Protein AF-A0A8H6V1Y8-F1 (afdb_monomer)

Solvent-accessible surface area (backbone atoms only — not comparable to full-atom values): 15761 Å² total; per-residue (Å²): 72,45,28,67,44,79,37,65,62,95,39,58,93,95,49,56,48,27,40,40,36,50,45,66,45,82,81,20,28,31,35,40,35,36,28,50,61,73,45,87,79,70,54,81,42,73,52,95,60,66,68,41,62,59,36,73,36,54,45,7,45,41,70,43,97,87,51,26,40,41,35,36,30,11,40,75,36,27,32,30,30,33,35,29,50,64,87,44,94,81,51,52,67,46,63,74,76,41,71,80,36,75,48,26,75,40,28,35,17,49,43,65,58,74,49,59,83,81,47,78,84,70,75,81,81,82,73,97,55,81,79,72,54,49,40,34,40,34,39,32,17,22,78,45,55,82,73,36,24,22,23,30,30,30,33,37,25,31,62,88,79,66,44,77,46,67,74,74,42,72,77,42,54,29,28,71,42,29,39,15,64,45,76,46,63,72,55,86,73,42,37,29,47,37,36,38,34,25,22,41,86,48,61,70,52,66,72,55,12,35,31,33,38,34,38,29,60,63,79,46,88,85,57,65,74,43,65,66,45,82,64,53,67,39,65,50,26,36,42,52,40,43,65,48,71,47,82,57,65,76,30,33,17,40,40,34,41,36,27,39,69,34,26,34,31,31,31,37,26,57,52,70,44,90,86,49,57,62,46,63,75,77,44,72,83,38,80,72,47,88,70,67,52,77,73,130

Foldseek 3Di:
DAFKDFACQVPDPPARTKIKGWDQDPQRWIWIWIWRPRDVPIDIDTDPATLDSQAPATKEWDQFPVRKIKIWGDRPQFGFIWIWDSVDPSGYIDDSPDRLDSFFPHTKYKDFDDFPPNPRPPPDDDDDPPPPQFGMKMWGFGCADQQAATWTFMWTAGDPVRDIDDSPDGLDRFAQYYKEWDWFDLDDRWIKIKIWGFGDPGRPDADPGFTFMWIFTPPDPPGHIDDRQPPTLDSQARYYKYWDFDVPDVVGKIWIFGCGPQWTFIWIFDSNDPSGDIDDSPDGPDRHHDDCPPPD

Sequence (296 aa):
MQRFIQSDYQTPPNVAPNFELVVLEDGGKLNHYWRNNSSTPTTWVGSTATITSNATGAGSLIESDDLNFQVVVLEGNNLNHYWRDNGNPKRPWIGPTATISSKATGPGAIIQSKGPQGTPINFEGLAPLSRFPHWVQVVVPEVGDPSRGNNLNQYSRDKDTLKWTGPTATITQYAQGPGSLILSYLGGSKSNFEVIVPETKYAGGQPPWNFSHYWLDTSVPGNPWNGPTTPTITGNATGPGSLIQSRFGTPGNFEVVVLEGNNLNHYYRSNQKQGAPWTGPIATICSDAVNTWPPT

Organism: NCBI:txid1287682

Radius of gyration: 19.0 Å; Cα contacts (8 Å, |Δi|>4): 802; chains: 1; bounding box: 53×56×43 Å

pLDDT: mean 86.03, std 15.25, range [28.69, 98.56]

Mean predicted aligned error: 6.86 Å

Structure (mmCIF, N/CA/C/O backbone):
data_AF-A0A8H6V1Y8-F1
#
_entry.id   AF-A0A8H6V1Y8-F1
#
loop_
_atom_site.group_PDB
_atom_site.id
_atom_site.type_symbol
_atom_site.label_atom_id
_atom_site.label_alt_id
_atom_site.label_comp_id
_atom_site.label_asym_id
_atom_site.label_entity_id
_atom_site.label_seq_id
_atom_site.pdbx_PDB_ins_code
_atom_site.Cartn_x
_atom_site.Cartn_y
_atom_site.Cartn_z
_atom_site.occupancy
_atom_site.B_iso_or_equiv
_atom_site.auth_seq_id
_atom_site.auth_comp_id
_atom_site.auth_asym_id
_atom_site.auth_atom_id
_atom_site.pdbx_PDB_model_num
ATOM 1 N N . MET A 1 1 ? -3.095 -0.214 -2.250 1.00 60.50 1 MET A N 1
ATOM 2 C CA . MET A 1 1 ? -2.796 -0.782 -0.908 1.00 60.50 1 MET A CA 1
ATOM 3 C C . MET A 1 1 ? -2.951 -2.292 -0.937 1.00 60.50 1 MET A C 1
ATOM 5 O O . MET A 1 1 ? -3.918 -2.773 -1.520 1.00 60.50 1 MET A O 1
ATOM 9 N N . GLN A 1 2 ? -2.009 -3.022 -0.336 1.00 70.62 2 GLN A N 1
ATOM 10 C CA . GLN A 1 2 ? -1.952 -4.485 -0.373 1.00 70.62 2 GLN A CA 1
ATOM 11 C C . GLN A 1 2 ? -2.869 -5.089 0.699 1.00 70.62 2 GLN A C 1
ATOM 13 O O . GLN A 1 2 ? -2.586 -5.005 1.891 1.00 70.62 2 GLN A O 1
ATOM 18 N N . ARG A 1 3 ? -3.995 -5.668 0.272 1.00 81.25 3 ARG A N 1
ATOM 19 C CA . ARG A 1 3 ? -4.981 -6.304 1.172 1.00 81.25 3 ARG A CA 1
ATOM 20 C C . ARG A 1 3 ? -4.977 -7.823 1.094 1.00 81.25 3 ARG A C 1
ATOM 22 O O . ARG A 1 3 ? -5.440 -8.471 2.021 1.00 81.25 3 ARG A O 1
ATOM 29 N N . PHE A 1 4 ? -4.481 -8.343 -0.024 1.00 85.19 4 PHE A N 1
ATOM 30 C CA . PHE A 1 4 ? -4.415 -9.751 -0.369 1.00 85.19 4 PHE A CA 1
ATOM 31 C C . PHE A 1 4 ? -2.948 -10.147 -0.492 1.00 85.19 4 PHE A C 1
ATOM 33 O O . PHE A 1 4 ? -2.189 -9.488 -1.215 1.00 85.19 4 PHE A O 1
ATOM 40 N N . ILE A 1 5 ? -2.562 -11.207 0.204 1.00 83.56 5 ILE A N 1
ATOM 41 C CA . ILE A 1 5 ? -1.216 -11.765 0.145 1.00 83.56 5 ILE A CA 1
ATOM 42 C C . ILE A 1 5 ? -1.289 -13.276 -0.045 1.00 83.56 5 ILE A C 1
ATOM 44 O O . ILE A 1 5 ? -2.267 -13.932 0.316 1.00 83.56 5 ILE A O 1
ATOM 48 N N . GLN A 1 6 ? -0.216 -13.820 -0.601 1.00 82.81 6 GLN A N 1
ATOM 49 C CA . GLN A 1 6 ? 0.111 -15.226 -0.441 1.00 82.81 6 GLN A CA 1
ATOM 50 C C . GLN A 1 6 ? 1.038 -15.341 0.772 1.00 82.81 6 GLN A C 1
ATOM 52 O O . GLN A 1 6 ? 1.961 -14.536 0.897 1.00 82.81 6 GLN A O 1
ATOM 57 N N . SER A 1 7 ? 0.760 -16.294 1.655 1.00 80.56 7 SER A N 1
ATOM 58 C CA . SER A 1 7 ? 1.422 -16.465 2.950 1.00 80.56 7 SER A CA 1
ATOM 59 C C . SER A 1 7 ? 2.131 -17.812 3.014 1.00 80.56 7 SER A C 1
ATOM 61 O O . SER A 1 7 ? 1.573 -18.825 2.581 1.00 80.56 7 SER A O 1
ATOM 63 N N . ASP A 1 8 ? 3.340 -17.818 3.575 1.00 76.94 8 ASP A N 1
ATOM 64 C CA . ASP A 1 8 ? 4.118 -19.037 3.797 1.00 76.94 8 ASP A CA 1
ATOM 65 C C . ASP A 1 8 ? 3.856 -19.630 5.199 1.00 76.94 8 ASP A C 1
ATOM 67 O O . ASP A 1 8 ? 4.259 -20.761 5.494 1.00 76.94 8 ASP A O 1
ATOM 71 N N . TYR A 1 9 ? 3.105 -18.935 6.064 1.00 76.75 9 TYR A N 1
ATOM 72 C CA . TYR A 1 9 ? 2.635 -19.464 7.345 1.00 76.75 9 TYR A CA 1
ATOM 73 C C . TYR A 1 9 ? 1.910 -20.811 7.186 1.00 76.75 9 TYR A C 1
ATOM 75 O O . TYR A 1 9 ? 0.980 -20.963 6.394 1.00 76.75 9 TYR A O 1
ATOM 83 N N . GLN A 1 10 ? 2.331 -21.801 7.984 1.00 72.25 10 GLN A N 1
ATOM 84 C CA . GLN A 1 10 ? 1.842 -23.189 7.931 1.00 72.25 10 GLN A CA 1
ATOM 85 C C . GLN A 1 10 ? 1.977 -23.861 6.558 1.00 72.25 10 GLN A C 1
ATOM 87 O O . GLN A 1 10 ? 1.241 -24.805 6.266 1.00 72.25 10 GLN A O 1
ATOM 92 N N . THR A 1 11 ? 2.944 -23.432 5.746 1.00 70.44 11 THR A N 1
ATOM 93 C CA . THR A 1 11 ? 3.206 -24.026 4.434 1.00 70.44 11 THR A CA 1
ATOM 94 C C . THR A 1 11 ? 4.542 -24.778 4.446 1.00 70.44 11 THR A C 1
ATOM 96 O O . THR A 1 11 ? 5.596 -24.173 4.255 1.00 70.44 11 THR A O 1
ATOM 99 N N . PRO A 1 12 ? 4.549 -26.106 4.694 1.00 74.69 12 PRO A N 1
ATOM 100 C CA . PRO A 1 12 ? 5.749 -26.920 4.526 1.00 74.69 12 PRO A CA 1
ATOM 101 C C . PRO A 1 12 ? 6.300 -26.864 3.091 1.00 74.69 12 PRO A C 1
ATOM 103 O O . PRO A 1 12 ? 5.554 -26.569 2.152 1.00 74.69 12 PRO A O 1
ATOM 106 N N . PRO A 1 13 ? 7.575 -27.246 2.880 1.00 70.75 13 PRO A N 1
ATOM 107 C CA . PRO A 1 13 ? 8.118 -27.413 1.537 1.00 70.75 13 PRO A CA 1
ATOM 108 C C . PRO A 1 13 ? 7.228 -28.340 0.694 1.00 70.75 13 PRO A C 1
ATOM 110 O O . PRO A 1 13 ? 6.879 -29.436 1.135 1.00 70.75 13 PRO A O 1
ATOM 113 N N . ASN A 1 14 ? 6.898 -27.914 -0.529 1.00 75.50 14 ASN A N 1
ATOM 114 C CA . ASN A 1 14 ? 6.028 -28.611 -1.495 1.00 75.50 14 ASN A CA 1
ATOM 115 C C . ASN A 1 14 ? 4.517 -28.591 -1.197 1.00 75.50 14 ASN A C 1
ATOM 117 O O . ASN A 1 14 ? 3.760 -29.307 -1.852 1.00 75.50 14 ASN A O 1
ATOM 121 N N . VAL A 1 15 ? 4.064 -27.767 -0.253 1.00 79.56 15 VAL A N 1
ATOM 122 C CA . VAL A 1 15 ? 2.638 -27.493 -0.021 1.00 79.56 15 VAL A CA 1
ATOM 123 C C . VAL A 1 15 ? 2.276 -26.171 -0.696 1.00 79.56 15 VAL A C 1
ATOM 125 O O . VAL A 1 15 ? 3.087 -25.247 -0.735 1.00 79.56 15 VAL A O 1
ATOM 128 N N . ALA A 1 16 ? 1.076 -26.078 -1.275 1.00 81.44 16 ALA A N 1
ATOM 129 C CA . ALA A 1 16 ? 0.631 -24.828 -1.874 1.00 81.44 16 ALA A CA 1
ATOM 130 C C . ALA A 1 16 ? 0.360 -23.796 -0.758 1.00 81.44 16 ALA A C 1
ATOM 132 O O . ALA A 1 16 ? -0.439 -24.099 0.135 1.00 81.44 16 ALA A O 1
ATOM 133 N N . PRO A 1 17 ? 0.983 -22.603 -0.809 1.00 83.12 17 PRO A N 1
ATOM 134 C CA . PRO A 1 17 ? 0.846 -21.570 0.218 1.00 83.12 17 PRO A CA 1
ATOM 135 C C . PRO A 1 17 ? -0.569 -21.022 0.289 1.00 83.12 17 PRO A C 1
ATOM 137 O O . PRO A 1 17 ? -1.281 -21.002 -0.718 1.00 83.12 17 PRO A O 1
ATOM 140 N N . ASN A 1 18 ? -0.976 -20.564 1.470 1.00 86.38 18 ASN A N 1
ATOM 141 C CA . ASN A 1 18 ? -2.324 -20.054 1.701 1.00 86.38 18 ASN A CA 1
ATOM 142 C C . ASN A 1 18 ? -2.505 -18.656 1.105 1.00 86.38 18 ASN A C 1
ATOM 144 O O . ASN A 1 18 ? -1.548 -17.909 0.891 1.00 86.38 18 ASN A O 1
ATOM 148 N N . PHE A 1 19 ? -3.759 -18.298 0.838 1.00 89.88 19 PHE A N 1
ATOM 149 C CA . PHE A 1 19 ? -4.127 -16.913 0.556 1.00 89.88 19 PHE A CA 1
ATOM 150 C C . PHE A 1 19 ? -4.743 -16.272 1.783 1.00 89.88 19 PHE A C 1
ATOM 152 O O . PHE A 1 19 ? -5.575 -16.890 2.440 1.00 89.88 19 PHE A O 1
ATOM 159 N N . GLU A 1 20 ? -4.376 -15.021 2.030 1.00 92.81 20 GLU A N 1
ATOM 160 C CA . GLU A 1 20 ? -4.798 -14.242 3.189 1.00 92.81 20 GLU A CA 1
ATOM 161 C C . GLU A 1 20 ? -5.327 -12.886 2.717 1.00 92.81 20 GLU A C 1
ATOM 163 O O . GLU A 1 20 ? -4.801 -12.282 1.776 1.00 92.81 20 GLU A O 1
ATOM 168 N N . LEU A 1 21 ? -6.388 -12.411 3.359 1.00 93.44 21 LEU A N 1
ATOM 169 C CA . LEU A 1 21 ? -7.105 -11.202 2.979 1.00 93.44 21 LEU A CA 1
ATOM 170 C C . LEU A 1 21 ? -7.630 -10.484 4.223 1.00 93.44 21 LEU A C 1
ATOM 172 O O . LEU A 1 21 ? -8.188 -11.114 5.117 1.00 93.44 21 LEU A O 1
ATOM 176 N N . VAL A 1 22 ? -7.530 -9.155 4.254 1.00 96.19 22 VAL A N 1
ATOM 177 C CA . VAL A 1 22 ? -8.297 -8.324 5.197 1.00 96.19 22 VAL A CA 1
ATOM 178 C C . VAL A 1 22 ? -9.403 -7.562 4.478 1.00 96.19 22 VAL A C 1
ATOM 180 O O . VAL A 1 22 ? -9.181 -6.966 3.421 1.00 96.19 22 VAL A O 1
ATOM 183 N N . VAL A 1 23 ? -10.600 -7.573 5.060 1.00 95.00 23 VAL A N 1
ATOM 184 C CA . VAL A 1 23 ? -11.805 -6.956 4.495 1.00 95.00 23 VAL A CA 1
ATOM 185 C C . VAL A 1 23 ? -12.404 -6.009 5.521 1.00 95.00 23 VAL A C 1
ATOM 187 O O . VAL A 1 23 ? -12.597 -6.381 6.677 1.00 95.00 23 VAL A O 1
ATOM 190 N N . LEU A 1 24 ? -12.672 -4.776 5.087 1.00 94.75 24 LEU A N 1
ATOM 191 C CA . LEU A 1 24 ? -13.524 -3.850 5.821 1.00 94.75 24 LEU A CA 1
ATOM 192 C C . LEU A 1 24 ? -14.977 -4.200 5.502 1.00 94.75 24 LEU A C 1
ATOM 194 O O . LEU A 1 24 ? -15.382 -4.131 4.344 1.00 94.75 24 LEU A O 1
ATOM 198 N N . GLU A 1 25 ? -15.720 -4.578 6.528 1.00 93.62 25 GLU A N 1
ATOM 199 C CA . GLU A 1 25 ? -17.138 -4.910 6.488 1.00 93.62 25 GLU A CA 1
ATOM 200 C C . GLU A 1 25 ? -17.982 -3.815 7.150 1.00 93.62 25 GLU A C 1
ATOM 202 O O . GLU A 1 25 ? -17.470 -2.875 7.771 1.00 93.62 25 GLU A O 1
ATOM 207 N N . ASP A 1 26 ? -19.300 -3.973 7.045 1.00 90.38 26 ASP A N 1
ATOM 208 C CA . ASP A 1 26 ? -20.282 -3.084 7.653 1.00 90.38 26 ASP A CA 1
ATOM 209 C C . ASP A 1 26 ? -20.059 -2.900 9.163 1.00 90.38 26 ASP A C 1
ATOM 211 O O . ASP A 1 26 ? -19.637 -3.801 9.897 1.00 90.38 26 ASP A O 1
ATOM 215 N N . GLY A 1 27 ? -20.378 -1.697 9.645 1.00 92.94 27 GLY A N 1
ATOM 216 C CA . GLY A 1 27 ? -20.215 -1.334 11.054 1.00 92.94 27 GLY A CA 1
ATOM 217 C C . GLY A 1 27 ? -18.758 -1.164 11.491 1.00 92.94 27 GLY A C 1
ATOM 218 O O . GLY A 1 27 ? -18.483 -1.272 12.682 1.00 92.94 27 GLY A O 1
ATOM 219 N N . GLY A 1 28 ? -17.835 -0.927 10.550 1.00 95.25 28 GLY A N 1
ATOM 220 C CA . GLY A 1 28 ? -16.427 -0.635 10.833 1.00 95.25 28 GLY A CA 1
ATOM 221 C C . GLY A 1 28 ? -15.595 -1.857 11.221 1.00 95.25 28 GLY A C 1
ATOM 222 O O . GLY A 1 28 ? -14.517 -1.722 11.803 1.00 95.25 28 GLY A O 1
ATOM 223 N N . LYS A 1 29 ? -16.081 -3.065 10.927 1.00 96.31 29 LYS A N 1
ATOM 224 C CA . LYS A 1 29 ? -15.383 -4.306 11.271 1.00 96.31 29 LYS A CA 1
ATOM 225 C C . LYS A 1 29 ? -14.314 -4.612 10.240 1.00 96.31 29 LYS A C 1
ATOM 227 O O . LYS A 1 29 ? -14.624 -4.871 9.083 1.00 96.31 29 LYS A O 1
ATOM 232 N N . LEU A 1 30 ? -13.054 -4.637 10.657 1.00 97.25 30 LEU A N 1
ATOM 233 C CA . LEU A 1 30 ? -11.985 -5.204 9.847 1.00 97.25 30 LEU A CA 1
ATOM 234 C C . LEU A 1 30 ? -11.791 -6.671 10.230 1.00 97.25 30 LEU A C 1
ATOM 236 O O . LEU A 1 30 ? -11.369 -6.984 11.347 1.00 97.25 30 LEU A O 1
ATOM 240 N N . ASN A 1 31 ? -12.068 -7.562 9.287 1.00 95.94 31 ASN A N 1
ATOM 241 C CA . ASN A 1 31 ? -11.955 -9.001 9.472 1.00 95.94 31 ASN A CA 1
ATOM 242 C C . ASN A 1 31 ? -10.880 -9.596 8.570 1.00 95.94 31 ASN A C 1
ATOM 244 O O . ASN A 1 31 ? -10.524 -9.054 7.524 1.00 95.94 31 ASN A O 1
ATOM 248 N N . HIS A 1 32 ? -10.367 -10.740 9.004 1.00 94.88 32 HIS A N 1
ATOM 249 C CA . HIS A 1 32 ? -9.364 -11.511 8.292 1.00 94.88 32 HIS A CA 1
ATOM 250 C C . HIS A 1 32 ? -9.988 -12.768 7.693 1.00 94.88 32 HIS A C 1
ATOM 252 O O . HIS A 1 32 ? -10.692 -13.495 8.392 1.00 94.88 32 HIS A O 1
ATOM 258 N N . TYR A 1 33 ? -9.662 -13.063 6.443 1.00 94.06 33 TYR A N 1
ATOM 259 C CA . TYR A 1 33 ? -10.097 -14.235 5.701 1.00 94.06 33 TYR A CA 1
ATOM 260 C C . TYR A 1 33 ? -8.892 -14.973 5.146 1.00 94.06 33 TYR A C 1
ATOM 262 O O . TYR A 1 33 ? -7.917 -14.351 4.734 1.00 94.06 33 TYR A O 1
ATOM 270 N N . TRP A 1 34 ? -8.985 -16.295 5.090 1.00 91.56 34 TRP A N 1
ATOM 271 C CA . TRP A 1 34 ? -7.914 -17.137 4.578 1.00 91.56 34 TRP A CA 1
ATOM 272 C C . TRP A 1 34 ? -8.452 -18.283 3.732 1.00 91.56 34 TRP A C 1
ATOM 274 O O . TRP A 1 34 ? -9.606 -18.690 3.882 1.00 91.56 34 TRP A O 1
ATOM 284 N N . ARG A 1 35 ? -7.627 -18.815 2.833 1.00 90.75 35 ARG A N 1
ATOM 285 C CA . ARG A 1 35 ? -7.960 -19.977 2.002 1.00 90.75 35 ARG A CA 1
ATOM 286 C C . ARG A 1 35 ? -6.800 -20.958 1.975 1.00 90.75 35 ARG A C 1
ATOM 288 O O . ARG A 1 35 ? -5.713 -20.614 1.511 1.00 90.75 35 ARG A O 1
ATOM 295 N N . ASN A 1 36 ? -7.071 -22.199 2.384 1.00 88.19 36 ASN A N 1
ATOM 296 C CA . ASN A 1 36 ? -6.119 -23.296 2.243 1.00 88.19 36 ASN A CA 1
ATOM 297 C C . ASN A 1 36 ? -6.053 -23.777 0.792 1.00 88.19 36 ASN A C 1
ATOM 299 O O . ASN A 1 36 ? -6.978 -24.437 0.308 1.00 88.19 36 ASN A O 1
ATOM 303 N N . ASN A 1 37 ? -4.945 -23.493 0.115 1.00 87.69 37 ASN A N 1
ATOM 304 C CA . ASN A 1 37 ? -4.759 -23.863 -1.288 1.00 87.69 37 ASN A CA 1
ATOM 305 C C . ASN A 1 37 ? -4.389 -25.336 -1.498 1.00 87.69 37 ASN A C 1
ATOM 307 O O . ASN A 1 37 ? -4.384 -25.803 -2.633 1.00 87.69 37 ASN A O 1
ATOM 311 N N . SER A 1 38 ? -4.131 -26.072 -0.421 1.00 87.31 38 SER A N 1
ATOM 312 C CA . SER A 1 38 ? -3.875 -27.514 -0.444 1.00 87.31 38 SER A CA 1
ATOM 313 C C . SER A 1 38 ? -5.104 -28.344 -0.054 1.00 87.31 38 SER A C 1
ATOM 315 O O . SER A 1 38 ? -5.027 -29.568 0.008 1.00 87.31 38 SER A O 1
ATOM 317 N N . SER A 1 39 ? -6.242 -27.696 0.217 1.00 83.94 39 SER A N 1
ATOM 318 C CA . SE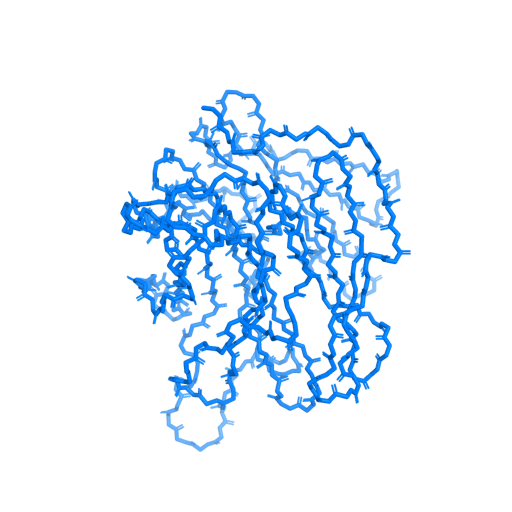R A 1 39 ? -7.506 -28.362 0.550 1.00 83.94 39 SER A CA 1
ATOM 319 C C . SER A 1 39 ? -8.394 -28.583 -0.679 1.00 83.94 39 SER A C 1
ATOM 321 O O . SER A 1 39 ? -8.381 -27.795 -1.624 1.00 83.94 39 SER A O 1
ATOM 323 N N . THR A 1 40 ? -9.200 -29.647 -0.658 1.00 86.75 40 THR A N 1
ATOM 324 C CA . THR A 1 40 ? -10.236 -29.914 -1.665 1.00 86.75 40 THR A CA 1
ATOM 325 C C . THR A 1 40 ? -11.587 -30.134 -0.972 1.00 86.75 40 THR A C 1
ATOM 327 O O . THR A 1 40 ? -11.703 -31.105 -0.220 1.00 86.75 40 THR A O 1
ATOM 330 N N . PRO A 1 41 ? -12.612 -29.295 -1.218 1.00 85.94 41 PRO A N 1
ATOM 331 C CA . PRO A 1 41 ? -12.595 -28.095 -2.061 1.00 85.94 41 PRO A CA 1
ATOM 332 C C . PRO A 1 41 ? -11.784 -26.951 -1.432 1.00 85.94 41 PRO A C 1
ATOM 334 O O . PRO A 1 41 ? -11.631 -26.888 -0.217 1.00 85.94 41 PRO A O 1
ATOM 337 N N . THR A 1 42 ? -11.307 -26.016 -2.257 1.00 88.25 42 THR A N 1
ATOM 338 C CA . THR A 1 42 ? -10.709 -24.776 -1.746 1.00 88.25 42 THR A CA 1
ATOM 339 C C . THR A 1 42 ? -11.820 -23.807 -1.340 1.00 88.25 42 THR A C 1
ATOM 341 O O . THR A 1 42 ? -12.621 -23.375 -2.167 1.00 88.25 42 THR A O 1
ATOM 344 N N . THR A 1 43 ? -11.885 -23.450 -0.058 1.00 91.88 43 THR A N 1
ATOM 345 C CA . THR A 1 43 ? -12.911 -22.541 0.482 1.00 91.88 43 THR A CA 1
ATOM 346 C C . THR A 1 43 ? -12.284 -21.428 1.304 1.00 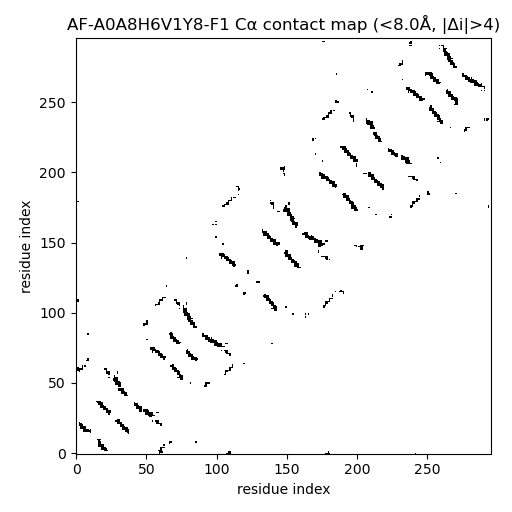91.88 43 THR A C 1
ATOM 348 O O . THR A 1 43 ? -11.349 -21.669 2.067 1.00 91.88 43 THR A O 1
ATOM 351 N N . TRP A 1 44 ? -12.813 -20.213 1.165 1.00 92.88 44 TRP A N 1
ATOM 352 C CA . TRP A 1 44 ? -12.459 -19.091 2.030 1.00 92.88 44 TRP A CA 1
ATOM 353 C C . TRP A 1 44 ? -13.084 -19.261 3.416 1.00 92.88 44 TRP A C 1
ATOM 355 O O . TRP A 1 44 ? -14.249 -19.636 3.536 1.00 92.88 44 TRP A O 1
ATOM 365 N N . VAL A 1 45 ? -12.309 -18.966 4.454 1.00 91.19 45 VAL A N 1
ATOM 366 C CA . VAL A 1 45 ? -12.689 -19.097 5.861 1.00 91.19 45 VAL A CA 1
ATOM 367 C C . VAL A 1 45 ? -12.437 -17.765 6.563 1.00 91.19 45 VAL A C 1
ATOM 369 O O . VAL A 1 45 ? -11.338 -17.218 6.495 1.00 91.19 45 VAL A O 1
ATOM 372 N N . GLY A 1 46 ? -13.454 -17.241 7.248 1.00 88.31 46 GLY A N 1
ATOM 373 C CA . GLY A 1 46 ? -13.324 -16.056 8.096 1.00 88.31 46 GLY A CA 1
ATOM 374 C C . GLY A 1 46 ? -12.674 -16.386 9.442 1.00 88.31 46 GLY A C 1
ATOM 375 O O . GLY A 1 46 ? -12.942 -17.427 10.043 1.00 88.31 46 GLY A O 1
ATOM 376 N N . SER A 1 47 ? -11.817 -15.491 9.926 1.00 81.19 47 SER A N 1
ATOM 377 C CA . SER A 1 47 ? -11.304 -15.512 11.295 1.00 81.19 47 SER A CA 1
ATOM 378 C C . SER A 1 47 ? -12.457 -15.329 12.280 1.00 81.19 47 SER A C 1
ATOM 380 O O . SER A 1 47 ? -13.295 -14.449 12.106 1.00 81.19 47 SER A O 1
ATOM 382 N N . THR A 1 48 ? -12.467 -16.108 13.361 1.00 76.19 48 THR A N 1
ATOM 383 C CA . THR A 1 48 ? -13.439 -15.945 14.455 1.00 76.19 48 THR A CA 1
ATOM 384 C C . THR A 1 48 ? -13.194 -14.681 15.279 1.00 76.19 48 THR A C 1
ATOM 386 O O . THR A 1 48 ? -14.062 -14.266 16.041 1.00 76.19 48 THR A O 1
ATOM 389 N N . ALA A 1 49 ? -12.005 -14.086 15.157 1.00 86.06 49 ALA A N 1
ATOM 390 C CA . ALA A 1 49 ? -11.636 -12.840 15.809 1.00 86.06 49 ALA A CA 1
ATOM 391 C C . ALA A 1 49 ? -11.601 -11.693 14.792 1.00 86.06 49 ALA A C 1
ATOM 393 O O . ALA A 1 49 ? -10.859 -11.760 13.804 1.00 86.06 49 ALA A O 1
ATOM 394 N N . THR A 1 50 ? -12.372 -10.646 15.083 1.00 93.25 50 THR A N 1
ATOM 395 C CA . THR A 1 50 ? -12.315 -9.342 14.416 1.00 93.25 50 THR A CA 1
ATOM 396 C C . THR A 1 50 ? -11.044 -8.602 14.833 1.00 93.25 50 THR A C 1
ATOM 398 O O . THR A 1 50 ? -10.675 -8.626 16.006 1.00 93.25 50 THR A O 1
ATOM 401 N N . ILE A 1 51 ? -10.371 -7.954 13.878 1.00 96.56 51 ILE A N 1
ATOM 402 C CA . ILE A 1 51 ? -9.144 -7.181 14.133 1.00 96.56 51 ILE A CA 1
ATOM 403 C C . ILE A 1 51 ? -9.494 -5.910 14.910 1.00 96.56 51 ILE A C 1
ATOM 405 O O . ILE A 1 51 ? -8.877 -5.595 15.922 1.00 96.56 51 ILE A O 1
ATOM 409 N N . THR A 1 52 ? -10.513 -5.197 14.432 1.00 97.31 52 THR A N 1
ATOM 410 C CA . THR A 1 52 ? -11.068 -3.986 15.041 1.00 97.31 52 THR A CA 1
ATOM 411 C C . THR A 1 52 ? -12.497 -3.761 14.550 1.00 97.31 52 THR A C 1
ATOM 413 O O . THR A 1 52 ? -12.841 -4.201 13.455 1.00 97.31 52 THR A O 1
ATOM 416 N N . SER A 1 53 ? -13.310 -3.062 15.341 1.00 96.88 53 SER A N 1
ATOM 417 C CA . SER A 1 53 ? -14.665 -2.618 14.966 1.00 96.88 53 SER A CA 1
ATOM 418 C C . SER A 1 53 ? -14.744 -1.109 14.704 1.00 96.88 53 SER A C 1
ATOM 420 O O . SER A 1 53 ? -15.837 -0.568 14.580 1.00 96.88 53 SER A O 1
ATOM 422 N N . ASN A 1 54 ? -13.599 -0.422 14.651 1.00 97.50 54 ASN A N 1
ATOM 423 C CA . ASN A 1 54 ? -13.514 1.032 14.480 1.00 97.50 54 ASN A CA 1
ATOM 424 C C . ASN A 1 54 ? -12.911 1.437 13.129 1.00 97.50 54 ASN A C 1
ATOM 426 O O . ASN A 1 54 ? -12.532 2.594 12.939 1.00 97.50 54 ASN A O 1
ATOM 430 N N . ALA A 1 55 ? -12.768 0.496 12.198 1.00 97.50 55 ALA A N 1
ATOM 431 C CA . ALA A 1 55 ? -12.162 0.771 10.911 1.00 97.50 55 ALA A CA 1
ATOM 432 C C . ALA A 1 55 ? -13.052 1.712 10.086 1.00 97.50 55 ALA A C 1
ATOM 434 O O . ALA A 1 55 ? -14.237 1.479 9.871 1.00 97.50 55 ALA A O 1
ATOM 435 N N . THR A 1 56 ? -12.440 2.783 9.602 1.00 96.06 56 THR A N 1
ATOM 436 C CA . THR A 1 56 ? -13.056 3.827 8.757 1.00 96.06 56 THR A CA 1
ATOM 437 C C . THR A 1 56 ? -12.493 3.825 7.340 1.00 96.06 56 THR A C 1
ATOM 439 O O . THR A 1 56 ? -12.986 4.507 6.449 1.00 96.06 56 THR A O 1
ATOM 442 N N . GLY A 1 57 ? -11.455 3.025 7.118 1.00 92.88 57 GLY A N 1
ATOM 443 C CA . GLY A 1 57 ? -10.831 2.804 5.834 1.00 92.88 57 GLY A CA 1
ATOM 444 C C . GLY A 1 57 ? -10.299 1.383 5.770 1.00 92.88 57 GLY A C 1
ATOM 445 O O . GLY A 1 57 ? -10.136 0.709 6.788 1.00 92.88 57 GLY A O 1
ATOM 446 N N . ALA A 1 58 ? -10.051 0.894 4.564 1.00 92.44 58 ALA A N 1
ATOM 447 C CA . ALA A 1 58 ? -9.602 -0.477 4.412 1.00 92.44 58 ALA A CA 1
ATOM 448 C C . ALA A 1 58 ? -8.200 -0.709 4.994 1.00 92.44 58 ALA A C 1
ATOM 450 O O . ALA A 1 58 ? -7.322 0.142 4.858 1.00 92.44 58 ALA A O 1
ATOM 451 N N . GLY A 1 59 ? -7.985 -1.889 5.576 1.00 95.19 59 GLY A N 1
ATOM 452 C CA . GLY A 1 59 ? -6.679 -2.288 6.092 1.00 95.19 59 GLY A CA 1
ATOM 453 C C . GLY A 1 59 ? -5.678 -2.670 4.997 1.00 95.19 59 GLY A C 1
ATOM 454 O O . GLY A 1 59 ? -6.059 -2.985 3.867 1.00 95.19 59 GLY A O 1
ATOM 455 N N . SER A 1 60 ? -4.397 -2.677 5.357 1.00 96.25 60 SER A N 1
ATOM 456 C CA . SER A 1 60 ? -3.298 -3.242 4.567 1.00 96.25 60 SER A CA 1
ATOM 457 C C . SER A 1 60 ? -2.611 -4.326 5.399 1.00 96.25 60 SER A C 1
ATOM 459 O O . SER A 1 60 ? -2.358 -4.101 6.581 1.00 96.25 60 SER A O 1
ATOM 461 N N . LEU A 1 61 ? -2.340 -5.486 4.795 1.00 94.50 61 LEU A N 1
ATOM 462 C CA . LEU A 1 61 ? -1.842 -6.701 5.456 1.00 94.50 61 LEU A CA 1
ATOM 463 C C . LEU A 1 61 ? -0.486 -7.114 4.875 1.00 94.50 61 LEU A C 1
ATOM 465 O O . LEU A 1 61 ? -0.314 -7.106 3.656 1.00 94.50 61 LEU A O 1
ATOM 469 N N . ILE A 1 62 ? 0.422 -7.556 5.745 1.00 91.38 62 ILE A N 1
ATOM 470 C CA . ILE A 1 62 ? 1.628 -8.311 5.385 1.00 91.38 62 ILE A CA 1
ATOM 471 C C . ILE A 1 62 ? 1.795 -9.540 6.281 1.00 91.38 62 ILE A C 1
ATOM 473 O O . ILE A 1 62 ? 1.327 -9.562 7.421 1.00 91.38 62 ILE A O 1
ATOM 477 N N . GLU A 1 63 ? 2.524 -10.527 5.772 1.00 87.06 63 GLU A N 1
ATOM 478 C CA . GLU A 1 63 ? 3.246 -11.502 6.585 1.00 87.06 63 GLU A CA 1
ATOM 479 C C . GLU A 1 63 ? 4.674 -10.986 6.769 1.00 87.06 63 GLU A C 1
ATOM 481 O O . GLU A 1 63 ? 5.305 -10.577 5.792 1.00 87.06 63 GLU A O 1
ATOM 486 N N . SER A 1 64 ? 5.164 -10.961 8.005 1.00 80.38 64 SER A N 1
ATOM 487 C CA . SER A 1 64 ? 6.555 -10.624 8.307 1.00 80.38 64 SER A CA 1
ATOM 488 C C . SER A 1 64 ? 7.459 -11.858 8.391 1.00 80.38 64 SER A C 1
ATOM 490 O O . SER A 1 64 ? 6.981 -12.985 8.427 1.00 80.38 64 SER A O 1
ATOM 492 N N . ASP A 1 65 ? 8.782 -11.657 8.432 1.00 75.62 65 ASP A N 1
ATOM 493 C CA . ASP A 1 65 ? 9.788 -12.743 8.398 1.00 75.62 65 ASP A CA 1
ATOM 494 C C . ASP A 1 65 ? 9.710 -13.669 9.619 1.00 75.62 65 ASP A C 1
ATOM 496 O O . ASP A 1 65 ? 10.175 -14.804 9.571 1.00 75.62 65 ASP A O 1
ATOM 500 N N . ASP A 1 66 ? 9.114 -13.199 10.713 1.00 75.38 66 ASP A N 1
ATOM 501 C CA . ASP A 1 66 ? 8.792 -14.002 11.894 1.00 75.38 66 ASP A CA 1
ATOM 502 C C . ASP A 1 66 ? 7.502 -14.831 11.724 1.00 75.38 66 ASP A C 1
ATOM 504 O O . ASP A 1 66 ? 7.021 -15.433 12.683 1.00 75.38 66 ASP A O 1
ATOM 508 N N . LEU A 1 67 ? 6.943 -14.862 10.509 1.00 80.50 67 LEU A N 1
ATOM 509 C CA . LEU A 1 67 ? 5.698 -15.523 10.112 1.00 80.50 67 LEU A CA 1
ATOM 510 C C . LEU A 1 67 ? 4.448 -15.002 10.830 1.00 80.50 67 LEU A C 1
ATOM 512 O O . LEU A 1 67 ? 3.390 -15.632 10.759 1.00 80.50 67 LEU A O 1
ATOM 516 N N . ASN A 1 68 ? 4.535 -13.855 11.503 1.00 86.25 68 ASN A N 1
ATOM 517 C CA . ASN A 1 68 ? 3.378 -13.173 12.068 1.00 86.25 68 ASN A CA 1
ATOM 518 C C . ASN A 1 68 ? 2.699 -12.292 11.021 1.00 86.25 68 ASN A C 1
ATOM 520 O O . ASN A 1 68 ? 3.308 -11.841 10.052 1.00 86.25 68 ASN A O 1
ATOM 524 N N . PHE A 1 69 ? 1.410 -12.027 11.222 1.00 91.25 69 PHE A N 1
ATOM 525 C CA . PHE A 1 69 ? 0.678 -11.095 10.366 1.00 91.25 69 PHE A CA 1
ATOM 526 C C . PHE A 1 69 ? 0.664 -9.711 10.986 1.00 91.25 69 PHE A C 1
ATOM 528 O O . PHE A 1 69 ? 0.431 -9.578 12.187 1.00 91.25 69 PHE A O 1
ATOM 535 N N . GLN A 1 70 ? 0.871 -8.684 10.167 1.00 93.56 70 GLN A N 1
ATOM 536 C CA . GLN A 1 70 ? 0.786 -7.285 10.574 1.00 93.56 70 GLN A CA 1
ATOM 537 C C . GLN A 1 70 ? -0.217 -6.547 9.708 1.00 93.56 70 GLN A C 1
ATOM 539 O O . GLN A 1 70 ? -0.252 -6.707 8.487 1.00 93.56 70 GLN A O 1
ATOM 544 N N . VAL A 1 71 ? -1.030 -5.728 10.362 1.00 96.56 71 VAL A N 1
ATOM 545 C CA . VAL A 1 71 ? -2.093 -4.956 9.737 1.00 96.56 71 VAL A CA 1
ATOM 546 C C . VAL A 1 71 ? -1.978 -3.509 10.173 1.00 96.56 71 VAL A C 1
ATOM 548 O O . VAL A 1 71 ? -1.828 -3.216 11.358 1.00 96.56 71 VAL A O 1
ATOM 551 N N . VAL A 1 72 ? -2.098 -2.601 9.210 1.00 97.94 72 VAL A N 1
ATOM 552 C CA . VAL A 1 72 ? -2.395 -1.193 9.487 1.00 97.94 72 VAL A CA 1
ATOM 553 C C . VAL A 1 72 ? -3.792 -0.866 8.997 1.00 97.94 72 VAL A C 1
ATOM 555 O O . VAL A 1 72 ? -4.208 -1.334 7.935 1.00 97.94 72 VAL A O 1
ATOM 558 N N . VAL A 1 73 ? -4.526 -0.080 9.773 1.00 98.06 73 VAL A N 1
ATOM 559 C CA . VAL A 1 73 ? -5.913 0.286 9.477 1.00 98.06 73 VAL A CA 1
ATOM 560 C C . VAL A 1 73 ? -6.205 1.701 9.957 1.00 98.06 73 VAL A C 1
ATOM 562 O O . VAL A 1 73 ? -5.691 2.138 10.984 1.00 98.06 73 VAL A O 1
ATOM 565 N N . LEU A 1 74 ? -7.008 2.428 9.179 1.00 98.00 74 LEU A N 1
ATOM 566 C CA . LEU A 1 74 ? -7.472 3.765 9.532 1.00 98.00 74 LEU A CA 1
ATOM 567 C C . LEU A 1 74 ? -8.685 3.678 10.466 1.00 98.00 74 LEU A C 1
ATOM 569 O O . LEU A 1 74 ? -9.709 3.104 10.091 1.00 98.00 74 LEU A O 1
ATOM 573 N N . GLU A 1 75 ? -8.601 4.310 11.630 1.00 98.00 75 GLU A N 1
ATOM 574 C CA . GLU A 1 75 ? -9.670 4.440 12.624 1.00 98.00 75 GLU A CA 1
ATOM 575 C C . GLU A 1 75 ? -9.882 5.922 12.963 1.00 98.00 75 GLU A C 1
ATOM 577 O O . GLU A 1 75 ? -9.151 6.517 13.763 1.00 98.00 75 GLU A O 1
ATOM 582 N N . GLY A 1 76 ? -10.852 6.554 12.300 1.00 96.56 76 GLY A N 1
ATOM 583 C CA . GLY A 1 76 ? -10.976 8.009 12.287 1.00 96.56 76 GLY A CA 1
ATOM 584 C C . GLY A 1 76 ? -9.762 8.627 11.594 1.00 96.56 76 GLY A C 1
ATOM 585 O O . GLY A 1 76 ? -9.508 8.343 10.430 1.00 96.56 76 GLY A O 1
ATOM 586 N N . ASN A 1 77 ? -8.980 9.420 12.330 1.00 97.19 77 ASN A N 1
ATOM 587 C CA . ASN A 1 77 ? -7.735 10.019 11.828 1.00 97.19 77 ASN A CA 1
ATOM 588 C C . ASN A 1 77 ? -6.478 9.252 12.274 1.00 97.19 77 ASN A C 1
ATOM 590 O O . ASN A 1 77 ? -5.353 9.679 12.006 1.00 97.19 77 ASN A O 1
ATOM 594 N N . ASN A 1 78 ? -6.651 8.138 12.991 1.00 98.44 78 ASN A N 1
ATOM 595 C CA . ASN A 1 78 ? -5.544 7.345 13.502 1.00 98.44 78 ASN A CA 1
ATOM 596 C C . ASN A 1 78 ? -5.223 6.202 12.538 1.00 98.44 78 ASN A C 1
ATOM 598 O O . ASN A 1 78 ? -6.083 5.371 12.258 1.00 98.44 78 ASN A O 1
ATOM 602 N N . LEU A 1 79 ? -3.980 6.108 12.071 1.00 98.50 79 LEU A N 1
ATOM 603 C CA . LEU A 1 79 ? -3.482 4.889 11.445 1.00 98.50 79 LEU A CA 1
ATOM 604 C C . LEU A 1 79 ? -2.943 3.965 12.537 1.00 98.50 79 LEU A C 1
ATOM 606 O O . LEU A 1 79 ? -1.847 4.175 13.063 1.00 98.50 79 LEU A O 1
ATOM 610 N N . ASN A 1 80 ? -3.720 2.945 12.875 1.00 98.56 80 ASN A N 1
ATOM 611 C CA . ASN A 1 80 ? -3.426 2.019 13.957 1.00 98.56 80 ASN A CA 1
ATOM 612 C C . ASN A 1 80 ? -2.795 0.729 13.433 1.00 98.56 80 ASN A C 1
ATOM 614 O O . ASN A 1 80 ? -3.151 0.229 12.366 1.00 98.56 80 ASN A O 1
ATOM 618 N N . HIS A 1 81 ? -1.859 0.187 14.208 1.00 97.69 81 HIS A N 1
ATOM 619 C CA . HIS A 1 81 ? -1.166 -1.063 13.923 1.00 97.69 81 HIS A CA 1
ATOM 620 C C . HIS A 1 81 ? -1.682 -2.200 14.809 1.00 97.69 81 HIS A C 1
ATOM 622 O O . HIS A 1 81 ? -1.762 -2.069 16.033 1.00 97.69 81 HIS A O 1
ATOM 628 N N . TYR A 1 82 ? -1.948 -3.339 14.182 1.00 97.12 82 TYR A N 1
ATOM 629 C CA . TYR A 1 82 ? -2.336 -4.600 14.797 1.00 97.12 82 TYR A CA 1
ATOM 630 C C . TYR A 1 82 ? -1.411 -5.699 14.294 1.00 97.12 82 TYR A C 1
ATOM 632 O O . TYR A 1 82 ? -0.894 -5.631 13.181 1.00 97.12 82 TYR A O 1
ATOM 640 N N . TRP A 1 83 ? -1.234 -6.747 15.084 1.00 93.69 83 TRP A N 1
ATOM 641 C CA . TRP A 1 83 ? -0.525 -7.937 14.629 1.00 93.69 83 TRP A CA 1
ATOM 642 C C . TRP A 1 83 ? -1.167 -9.203 15.181 1.00 93.69 83 TRP A C 1
ATOM 644 O O . TRP A 1 83 ? -1.932 -9.143 16.143 1.00 93.69 83 TRP A O 1
ATOM 654 N N . ARG A 1 84 ? -0.885 -10.349 14.569 1.00 91.31 84 ARG A N 1
ATOM 655 C CA . ARG A 1 84 ? -1.362 -11.657 15.026 1.00 91.31 84 ARG A CA 1
ATOM 656 C C . ARG A 1 84 ? -0.177 -12.542 15.360 1.00 91.31 84 ARG A C 1
ATOM 658 O O . ARG A 1 84 ? 0.656 -12.781 14.488 1.00 91.31 84 ARG A O 1
ATOM 665 N N . ASP A 1 85 ? -0.154 -13.052 16.591 1.00 84.44 85 ASP A N 1
ATOM 666 C CA . ASP A 1 85 ? 0.796 -14.086 16.999 1.00 84.44 85 ASP A CA 1
ATOM 667 C C . ASP A 1 85 ? 0.368 -15.427 16.403 1.00 84.44 85 ASP A C 1
ATOM 669 O O . ASP A 1 85 ? -0.575 -16.084 16.859 1.00 84.44 85 ASP A O 1
ATOM 673 N N . ASN A 1 86 ? 1.070 -15.807 15.347 1.00 84.44 86 ASN A N 1
ATOM 674 C CA . ASN A 1 86 ? 0.847 -17.021 14.586 1.00 84.44 86 ASN A CA 1
ATOM 675 C C . ASN A 1 86 ? 1.484 -18.258 15.246 1.00 84.44 86 ASN A C 1
ATOM 677 O O . ASN A 1 86 ? 1.141 -19.386 14.878 1.00 84.44 86 ASN A O 1
ATOM 681 N N . GLY A 1 87 ? 2.343 -18.077 16.253 1.00 82.81 87 GLY A N 1
ATOM 682 C CA . GLY A 1 87 ? 2.825 -19.156 17.118 1.00 82.81 87 GLY A CA 1
ATOM 683 C C . GLY A 1 87 ? 1.797 -19.579 18.173 1.00 82.81 87 GLY A C 1
ATOM 684 O O . GLY A 1 87 ? 1.830 -20.711 18.657 1.00 82.81 87 GLY A O 1
ATOM 685 N N . ASN A 1 88 ? 0.843 -18.707 18.507 1.00 83.38 88 ASN A N 1
ATOM 686 C CA . ASN A 1 88 ? -0.202 -18.997 19.483 1.00 83.38 88 ASN A CA 1
ATOM 687 C C . ASN A 1 88 ? -1.350 -19.825 18.862 1.00 83.38 88 ASN A C 1
ATOM 689 O O . ASN A 1 88 ? -1.993 -19.358 17.920 1.00 83.38 88 ASN A O 1
ATOM 693 N N . PRO A 1 89 ? -1.721 -20.999 19.416 1.00 83.12 89 PRO A N 1
ATOM 694 C CA . PRO A 1 89 ? -2.834 -21.805 18.902 1.00 83.12 89 PRO A CA 1
ATOM 695 C C . PRO A 1 89 ? -4.186 -21.080 18.877 1.00 83.12 89 PRO A C 1
ATOM 697 O O . PRO A 1 89 ? -5.036 -21.405 18.050 1.00 83.12 89 PRO A O 1
ATOM 700 N N . LYS A 1 90 ? -4.390 -20.092 19.761 1.00 83.19 90 LYS A N 1
ATOM 701 C CA . LYS A 1 90 ? -5.603 -19.257 19.794 1.00 83.19 90 LYS A CA 1
ATOM 702 C C . LYS A 1 90 ? -5.613 -18.170 18.714 1.00 83.19 90 LYS A C 1
ATOM 704 O O . LYS A 1 90 ? -6.668 -17.592 18.476 1.00 83.19 90 LYS A O 1
ATOM 709 N N . ARG A 1 91 ? -4.459 -17.882 18.097 1.00 84.38 91 ARG A N 1
ATOM 710 C CA . ARG A 1 91 ? -4.256 -16.902 17.014 1.00 84.38 91 ARG A CA 1
ATOM 711 C C . ARG A 1 91 ? -4.950 -15.546 17.260 1.00 84.38 91 ARG A C 1
ATOM 713 O O . ARG A 1 91 ? -5.661 -15.069 16.373 1.00 84.38 91 ARG A O 1
ATOM 720 N N . PRO A 1 92 ? -4.806 -14.926 18.450 1.00 88.19 92 PRO A N 1
ATOM 721 C CA . PRO A 1 92 ? -5.480 -13.667 18.733 1.00 88.19 92 PRO A CA 1
ATOM 722 C C . PRO A 1 92 ? -4.867 -12.530 17.910 1.00 88.19 92 PRO A C 1
ATOM 724 O O . PRO A 1 92 ? -3.647 -12.441 17.766 1.00 88.19 92 PRO A O 1
ATOM 727 N N . TRP A 1 93 ? -5.715 -11.624 17.426 1.00 93.81 93 TRP A N 1
ATOM 728 C CA . TRP A 1 93 ? -5.259 -10.306 16.997 1.00 93.81 93 TRP A CA 1
ATOM 729 C C . TRP A 1 93 ? -4.909 -9.471 18.229 1.00 93.81 93 TRP A C 1
ATOM 731 O O . TRP A 1 93 ? -5.661 -9.430 19.202 1.00 93.81 93 TRP A O 1
ATOM 741 N N . ILE A 1 94 ? -3.752 -8.824 18.189 1.00 94.44 94 ILE A N 1
ATOM 742 C CA . ILE A 1 94 ? -3.199 -7.998 19.255 1.00 94.44 94 ILE A CA 1
ATOM 743 C C . ILE A 1 94 ? -3.121 -6.568 18.727 1.00 94.44 94 ILE A C 1
ATOM 745 O O . ILE A 1 94 ? -2.385 -6.279 17.779 1.00 94.44 94 ILE A O 1
ATOM 749 N N . GLY A 1 95 ? -3.865 -5.660 19.354 1.00 94.88 95 GLY A N 1
ATOM 750 C CA . GLY A 1 95 ? -3.775 -4.233 19.078 1.00 94.88 95 GLY A CA 1
ATOM 751 C C . GLY A 1 95 ? -4.985 -3.410 19.540 1.00 94.88 95 GLY A C 1
ATOM 752 O O . GLY A 1 95 ? -5.890 -3.967 20.163 1.00 94.88 95 GLY A O 1
ATOM 753 N N . PRO A 1 96 ? -4.9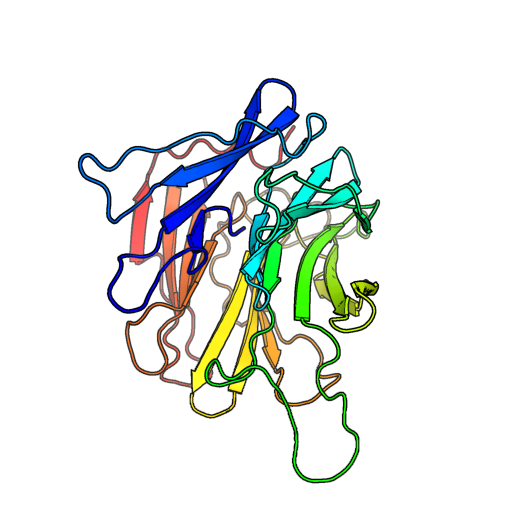88 -2.093 19.252 1.00 96.56 96 PRO A N 1
ATOM 754 C CA . PRO A 1 96 ? -3.928 -1.389 18.527 1.00 96.56 96 PRO A CA 1
ATOM 755 C C . PRO A 1 96 ? -2.651 -1.332 19.377 1.00 96.56 96 PRO A C 1
ATOM 757 O O . PRO A 1 96 ? -2.679 -0.895 20.523 1.00 96.56 96 PRO A O 1
ATOM 760 N N . THR A 1 97 ? -1.523 -1.824 18.856 1.00 94.88 97 THR A N 1
ATOM 761 C CA . THR A 1 97 ? -0.241 -1.814 19.595 1.00 94.88 97 THR A CA 1
ATOM 762 C C . THR A 1 97 ? 0.534 -0.522 19.401 1.00 94.88 97 THR A C 1
ATOM 764 O O . THR A 1 97 ? 1.436 -0.220 20.178 1.00 94.88 97 THR A O 1
ATOM 767 N N . ALA A 1 98 ? 0.177 0.243 18.371 1.00 96.12 98 ALA A N 1
ATOM 768 C CA . ALA A 1 98 ? 0.658 1.591 18.143 1.00 96.12 98 ALA A CA 1
ATOM 769 C C . ALA A 1 98 ? -0.348 2.378 17.297 1.00 96.12 98 ALA A C 1
ATOM 771 O O . ALA A 1 98 ? -0.980 1.820 16.398 1.00 96.12 98 ALA A O 1
ATOM 772 N N . THR A 1 99 ? -0.415 3.683 17.538 1.00 98.00 99 THR A N 1
ATOM 773 C CA . THR A 1 99 ? -0.943 4.657 16.581 1.00 98.00 99 THR A CA 1
ATOM 774 C C . THR A 1 99 ? 0.249 5.230 15.825 1.00 98.00 99 THR A C 1
ATOM 776 O O . THR A 1 99 ? 1.038 5.982 16.393 1.00 98.00 99 THR A O 1
ATOM 779 N N . ILE A 1 100 ? 0.422 4.819 14.567 1.00 97.75 100 ILE A N 1
ATOM 780 C CA . ILE A 1 100 ? 1.548 5.228 13.709 1.00 97.75 100 ILE A CA 1
ATOM 781 C C . ILE A 1 100 ? 1.435 6.718 13.385 1.00 97.75 100 ILE A C 1
ATOM 783 O O . ILE A 1 100 ? 2.418 7.452 13.433 1.00 97.75 100 ILE A O 1
ATOM 787 N N . SER A 1 101 ? 0.214 7.156 13.094 1.00 97.81 101 SER A N 1
ATOM 788 C CA . SER A 1 101 ? -0.127 8.549 12.848 1.00 97.81 101 SER A CA 1
ATOM 789 C C . SER A 1 101 ? -1.496 8.855 13.421 1.00 97.81 101 SER A C 1
ATOM 791 O O . SER A 1 101 ? -2.381 8.011 13.346 1.00 97.81 101 SER A O 1
ATOM 793 N N . SER A 1 102 ? -1.675 10.062 13.950 1.00 97.44 102 SER A N 1
ATOM 794 C CA . SER A 1 102 ? -2.972 10.608 14.373 1.00 97.44 102 SER A CA 1
ATOM 795 C C . SER A 1 102 ? -3.523 11.670 13.416 1.00 97.44 102 SER A C 1
ATOM 797 O O . SER A 1 102 ? -4.473 12.385 13.743 1.00 97.44 102 SER A O 1
ATOM 799 N N . LYS A 1 103 ? -2.895 11.816 12.244 1.00 97.12 103 LYS A N 1
ATOM 800 C CA . LYS A 1 103 ? -3.207 12.837 11.233 1.00 97.12 103 LYS A CA 1
ATOM 801 C C . LYS A 1 103 ? -3.598 12.230 9.889 1.00 97.12 103 LYS A C 1
ATOM 803 O O . LYS A 1 103 ? -3.609 12.946 8.889 1.00 97.12 103 LYS A O 1
ATOM 808 N N . ALA A 1 104 ? -3.860 10.929 9.849 1.00 97.38 104 ALA A N 1
ATOM 809 C CA . ALA A 1 104 ? -4.138 10.220 8.616 1.00 97.38 104 ALA A CA 1
ATOM 810 C C . ALA A 1 104 ? -5.458 10.708 8.001 1.00 97.38 104 ALA A C 1
ATOM 812 O O . ALA A 1 104 ? -6.463 10.837 8.694 1.00 97.38 104 ALA A O 1
ATOM 813 N N . THR A 1 105 ? -5.449 10.978 6.697 1.00 94.75 105 THR A N 1
ATOM 814 C CA . THR A 1 105 ? -6.630 11.404 5.917 1.00 94.75 105 THR A CA 1
ATOM 815 C C . THR A 1 105 ? -7.181 10.288 5.036 1.00 94.75 105 THR A C 1
ATOM 817 O O . THR A 1 105 ? -8.170 10.461 4.330 1.00 94.75 105 THR A O 1
ATOM 820 N N . GLY A 1 106 ? -6.526 9.133 5.055 1.00 94.62 106 GLY A N 1
ATOM 821 C CA . GLY A 1 106 ? -6.878 7.965 4.273 1.00 94.62 106 GLY A CA 1
ATOM 822 C C . GLY A 1 106 ? -6.084 6.748 4.740 1.00 94.62 106 GLY A C 1
ATOM 823 O O . GLY A 1 106 ? -5.208 6.866 5.601 1.00 94.62 106 GLY A O 1
ATOM 824 N N . PRO A 1 107 ? -6.384 5.557 4.202 1.00 95.69 107 PRO A N 1
ATOM 825 C CA . PRO A 1 107 ? -5.739 4.346 4.679 1.00 95.69 107 PRO A CA 1
ATOM 826 C C . PRO A 1 107 ? -4.253 4.286 4.277 1.00 95.69 107 PRO A C 1
ATOM 828 O O . PRO A 1 107 ? -3.825 4.921 3.313 1.00 95.69 107 PRO A O 1
ATOM 831 N N . GLY A 1 108 ? -3.448 3.552 5.047 1.00 96.25 108 GLY A N 1
ATOM 832 C CA . GLY A 1 108 ? -2.007 3.412 4.819 1.00 96.25 108 GLY A CA 1
ATOM 833 C C . GLY A 1 108 ? -1.640 2.123 4.082 1.00 96.25 108 GLY A C 1
ATOM 834 O O . GLY A 1 108 ? -2.346 1.120 4.177 1.00 96.25 108 GLY A O 1
ATOM 835 N N . ALA A 1 109 ? -0.509 2.128 3.379 1.00 96.38 109 ALA A N 1
ATOM 836 C CA . ALA A 1 109 ? 0.098 0.923 2.817 1.00 96.38 109 ALA A CA 1
ATOM 837 C C . ALA A 1 109 ? 1.249 0.462 3.715 1.00 96.38 109 ALA A C 1
ATOM 839 O O . ALA A 1 109 ? 2.128 1.265 4.021 1.00 96.38 109 ALA A O 1
ATOM 840 N N . ILE A 1 110 ? 1.260 -0.816 4.095 1.00 94.56 110 ILE A N 1
ATOM 841 C CA . ILE A 1 110 ? 2.352 -1.456 4.841 1.00 94.56 110 ILE A CA 1
ATOM 842 C C . ILE A 1 110 ? 3.104 -2.428 3.932 1.00 94.56 110 ILE A C 1
ATOM 844 O O . ILE A 1 110 ? 2.487 -3.132 3.135 1.00 94.56 110 ILE A O 1
ATOM 848 N N . ILE A 1 111 ? 4.427 -2.471 4.060 1.00 89.31 111 ILE A N 1
ATOM 849 C CA . ILE A 1 111 ? 5.282 -3.471 3.424 1.00 89.31 111 ILE A CA 1
ATOM 850 C C . ILE A 1 111 ? 6.382 -3.913 4.381 1.00 89.31 111 ILE A C 1
ATOM 852 O O . ILE A 1 111 ? 6.836 -3.153 5.237 1.00 89.31 111 ILE A O 1
ATOM 856 N N . GLN A 1 112 ? 6.857 -5.134 4.190 1.00 81.81 112 GLN A N 1
ATOM 857 C CA . GLN A 1 112 ? 8.090 -5.581 4.799 1.00 81.81 112 GLN A CA 1
ATOM 858 C C . GLN A 1 112 ? 9.318 -5.155 3.980 1.00 81.81 112 GLN A C 1
ATOM 860 O O . GLN A 1 112 ? 9.409 -5.420 2.781 1.00 81.81 112 GLN A O 1
ATOM 865 N N . SER A 1 113 ? 10.308 -4.563 4.643 1.00 68.88 113 SER A N 1
ATOM 866 C CA . SER A 1 113 ? 11.647 -4.393 4.083 1.00 68.88 113 SER A CA 1
ATOM 867 C C . SER A 1 113 ? 12.328 -5.766 4.013 1.00 68.88 113 SER A C 1
ATOM 869 O O . SER A 1 113 ? 12.792 -6.268 5.034 1.00 68.88 113 SER A O 1
ATOM 871 N N . LYS A 1 114 ? 12.412 -6.393 2.837 1.00 60.53 114 LYS A N 1
ATOM 872 C CA . LYS A 1 114 ? 13.283 -7.562 2.634 1.00 60.53 114 LYS A CA 1
ATOM 873 C C . LYS A 1 114 ? 14.630 -7.099 2.084 1.00 60.53 114 LYS A C 1
ATOM 875 O O . LYS A 1 114 ? 14.685 -6.297 1.156 1.00 60.53 114 LYS A O 1
ATOM 880 N N . GLY A 1 115 ? 15.725 -7.582 2.665 1.00 48.78 115 GLY A N 1
ATOM 881 C CA . GLY A 1 115 ? 17.049 -7.387 2.077 1.00 48.78 115 GLY A CA 1
ATOM 882 C C . GLY A 1 115 ? 17.156 -8.081 0.708 1.00 48.78 115 GLY A C 1
ATOM 883 O O . GLY A 1 115 ? 16.320 -8.929 0.370 1.00 48.78 115 GLY A O 1
ATOM 884 N N . PRO A 1 116 ? 18.175 -7.759 -0.104 1.00 40.53 116 PRO A N 1
ATOM 885 C CA . PRO A 1 116 ? 18.369 -8.421 -1.385 1.00 40.53 116 PRO A CA 1
ATOM 886 C C . PRO A 1 116 ? 18.553 -9.936 -1.198 1.00 40.53 116 PRO A C 1
ATOM 888 O O . PRO A 1 116 ? 19.348 -10.362 -0.369 1.00 40.53 116 PRO A O 1
ATOM 891 N N . GLN A 1 117 ? 17.848 -10.724 -2.018 1.00 41.12 117 GLN A N 1
ATOM 892 C CA . GLN A 1 117 ? 17.906 -12.195 -2.115 1.00 41.12 117 GLN A CA 1
ATOM 893 C C . GLN A 1 117 ? 17.183 -13.034 -1.049 1.00 41.12 117 GLN A C 1
ATOM 895 O O . GLN A 1 117 ? 17.455 -14.225 -0.950 1.00 41.12 117 GLN A O 1
ATOM 900 N N . GLY A 1 118 ? 16.221 -12.491 -0.297 1.00 40.06 118 GLY A N 1
ATOM 901 C CA . GLY A 1 118 ? 15.367 -13.329 0.567 1.00 40.06 118 GLY A CA 1
ATOM 902 C C . GLY A 1 118 ? 16.104 -14.030 1.718 1.00 40.06 118 GLY A C 1
ATOM 903 O O . GLY A 1 118 ? 15.487 -14.761 2.486 1.00 40.06 118 GLY A O 1
ATOM 904 N N . THR A 1 119 ? 17.400 -13.772 1.876 1.00 34.72 119 THR A N 1
ATOM 905 C CA . THR A 1 119 ? 18.144 -14.049 3.095 1.00 34.72 119 THR A CA 1
ATOM 906 C C . THR A 1 119 ? 17.762 -12.965 4.102 1.00 34.72 119 THR A C 1
ATOM 908 O O . THR A 1 119 ? 17.903 -11.776 3.784 1.00 34.72 119 THR A O 1
ATOM 911 N N . PRO A 1 120 ? 17.285 -13.325 5.308 1.00 37.72 120 PRO A N 1
ATOM 912 C CA . PRO A 1 120 ? 17.216 -12.380 6.410 1.00 37.72 120 PRO A CA 1
ATOM 913 C C . PRO A 1 120 ? 18.583 -11.713 6.530 1.00 37.72 120 PRO A C 1
ATOM 915 O O . PRO A 1 120 ? 19.605 -12.391 6.540 1.00 37.72 120 PRO A O 1
ATOM 918 N N . ILE A 1 121 ? 18.624 -10.387 6.558 1.00 38.97 121 ILE A N 1
ATOM 919 C CA . ILE A 1 121 ? 19.866 -9.625 6.715 1.00 38.97 121 ILE A CA 1
ATOM 920 C C . ILE A 1 121 ? 20.446 -9.872 8.115 1.00 38.97 121 ILE A C 1
ATOM 922 O O . ILE A 1 121 ? 20.250 -9.085 9.038 1.00 38.97 121 ILE A O 1
ATOM 926 N N . ASN A 1 122 ? 21.184 -10.968 8.273 1.00 31.80 122 ASN A N 1
ATOM 927 C CA . ASN A 1 122 ? 22.224 -11.125 9.274 1.00 31.80 122 ASN A CA 1
ATOM 928 C C . ASN A 1 122 ? 23.566 -10.782 8.612 1.00 31.80 122 ASN A C 1
ATOM 930 O O . ASN A 1 122 ? 24.219 -11.612 7.989 1.00 31.80 122 ASN A O 1
ATOM 934 N N . PHE A 1 123 ? 24.000 -9.527 8.742 1.00 35.53 123 PHE A N 1
ATOM 935 C CA . PHE A 1 123 ? 25.396 -9.175 8.480 1.00 35.53 123 PHE A CA 1
ATOM 936 C C . PHE A 1 123 ? 26.268 -9.726 9.619 1.00 35.53 123 PHE A C 1
ATOM 938 O O . PHE A 1 123 ? 26.723 -8.979 10.481 1.00 35.53 123 PHE A O 1
ATOM 945 N N . GLU A 1 124 ? 26.493 -11.037 9.649 1.00 36.84 124 GLU A N 1
ATOM 946 C CA . GLU A 1 124 ? 27.588 -11.612 10.427 1.00 36.84 124 GLU A CA 1
ATOM 947 C C . GLU A 1 124 ? 28.812 -11.760 9.527 1.00 36.84 124 GLU A C 1
ATOM 949 O O . GLU A 1 124 ? 28.894 -12.634 8.668 1.00 36.84 124 GLU A O 1
ATOM 954 N N . GLY A 1 125 ? 29.760 -10.845 9.721 1.00 33.22 125 GLY A N 1
ATOM 955 C CA . GLY A 1 125 ? 31.055 -10.863 9.059 1.00 33.22 125 GLY A CA 1
ATOM 956 C C . GLY A 1 125 ? 31.629 -9.460 8.932 1.00 33.22 125 GLY A C 1
ATOM 957 O O . GLY A 1 125 ? 31.511 -8.854 7.874 1.00 33.22 125 GLY A O 1
ATOM 958 N N . LEU A 1 126 ? 32.302 -9.008 9.999 1.00 31.00 126 LEU A N 1
ATOM 959 C CA . LEU A 1 126 ? 33.059 -7.751 10.166 1.00 31.00 126 LEU A CA 1
ATOM 960 C C . LEU A 1 126 ? 32.280 -6.573 10.801 1.00 31.00 126 LEU A C 1
ATOM 962 O O . LEU A 1 126 ? 31.738 -5.717 10.111 1.00 31.00 126 LEU A O 1
ATOM 966 N N . ALA A 1 127 ? 32.374 -6.494 12.139 1.00 28.69 127 ALA A N 1
ATOM 967 C CA . ALA A 1 127 ? 32.043 -5.354 13.016 1.00 28.69 127 ALA A CA 1
ATOM 968 C C . ALA A 1 127 ? 30.539 -4.974 13.129 1.00 28.69 127 ALA A C 1
ATOM 970 O O . ALA A 1 127 ? 29.759 -5.229 12.215 1.00 28.69 127 ALA A O 1
ATOM 971 N N . PRO A 1 128 ? 30.087 -4.416 14.275 1.00 34.31 128 PRO A N 1
ATOM 972 C CA . PRO A 1 128 ? 28.678 -4.401 14.655 1.00 34.31 128 PRO A CA 1
ATOM 973 C C . PRO A 1 128 ? 27.929 -3.368 13.819 1.00 34.31 128 PRO A C 1
ATOM 975 O O . PRO A 1 128 ? 27.958 -2.173 14.102 1.00 34.31 128 PRO A O 1
ATOM 978 N N . LEU A 1 129 ? 27.262 -3.819 12.764 1.00 33.88 129 LEU A N 1
ATOM 979 C CA . LEU A 1 129 ? 26.406 -2.968 11.958 1.00 33.88 129 LEU A CA 1
ATOM 980 C C . LEU A 1 129 ? 25.000 -3.556 11.952 1.00 33.88 129 LEU A C 1
ATOM 982 O O . LEU A 1 129 ? 24.658 -4.412 11.139 1.00 33.88 129 LEU A O 1
ATOM 986 N N . SER A 1 130 ? 24.175 -3.026 12.857 1.00 44.44 130 SER A N 1
ATOM 987 C CA . SER A 1 130 ? 22.712 -3.045 12.802 1.00 44.44 130 SER A CA 1
ATOM 988 C C . SER A 1 130 ? 22.250 -2.257 11.562 1.00 44.44 130 SER A C 1
ATOM 990 O O . SER A 1 130 ? 21.756 -1.135 11.648 1.00 44.44 130 SER A O 1
ATOM 992 N N . ARG A 1 131 ? 22.558 -2.766 10.365 1.00 44.75 131 ARG A N 1
ATOM 993 C CA . ARG A 1 131 ? 22.700 -1.926 9.161 1.00 44.75 131 ARG A CA 1
ATOM 994 C C . ARG A 1 131 ? 21.420 -1.700 8.358 1.00 44.75 131 ARG A C 1
ATOM 996 O O . ARG A 1 131 ? 21.444 -0.898 7.435 1.00 44.75 131 ARG A O 1
ATOM 1003 N N . PHE A 1 132 ? 20.317 -2.325 8.764 1.00 44.16 132 PHE A N 1
ATOM 1004 C CA . PHE A 1 132 ? 18.952 -1.861 8.511 1.00 44.16 132 PHE A CA 1
ATOM 1005 C C . PHE A 1 132 ? 18.128 -2.163 9.767 1.00 44.16 132 PHE A C 1
ATOM 1007 O O . PHE A 1 132 ? 17.628 -3.278 9.914 1.00 44.16 132 PHE A O 1
ATOM 1014 N N . PRO A 1 133 ? 18.010 -1.209 10.704 1.00 48.69 133 PRO A N 1
ATOM 1015 C CA . PRO A 1 133 ? 17.222 -1.420 11.914 1.00 48.69 133 PRO A CA 1
ATOM 1016 C C . PRO A 1 133 ? 15.730 -1.639 11.606 1.00 48.69 133 PRO A C 1
ATOM 1018 O O . PRO A 1 133 ? 15.002 -2.141 12.451 1.00 48.69 133 PRO A O 1
ATOM 1021 N N . HIS A 1 134 ? 15.251 -1.295 10.399 1.00 58.66 134 HIS A N 1
ATOM 1022 C CA . HIS A 1 134 ? 13.823 -1.187 10.098 1.00 58.66 134 HIS A CA 1
ATOM 1023 C C . HIS A 1 134 ? 13.269 -2.316 9.210 1.00 58.66 134 HIS A C 1
ATOM 1025 O O . HIS A 1 134 ? 13.540 -2.374 8.009 1.00 58.66 134 HIS A O 1
ATOM 1031 N N . TRP A 1 135 ? 12.420 -3.167 9.786 1.00 72.44 135 TRP A N 1
ATOM 1032 C CA . TRP A 1 135 ? 11.818 -4.333 9.121 1.00 72.44 135 TRP A CA 1
ATOM 1033 C C . TRP A 1 135 ? 10.513 -4.046 8.382 1.00 72.44 135 TRP A C 1
ATOM 1035 O O . TRP A 1 135 ? 10.164 -4.776 7.460 1.00 72.44 135 TRP A O 1
ATOM 1045 N N . VAL A 1 136 ? 9.784 -3.001 8.768 1.00 86.62 136 VAL A N 1
ATOM 1046 C CA . VAL A 1 136 ? 8.470 -2.693 8.196 1.00 86.62 136 VAL A CA 1
ATOM 1047 C C . VAL A 1 136 ? 8.403 -1.216 7.852 1.00 86.62 136 VAL A C 1
ATOM 1049 O O . VAL A 1 136 ? 8.810 -0.366 8.645 1.00 86.62 136 VAL A O 1
ATOM 1052 N N . GLN A 1 137 ? 7.886 -0.919 6.665 1.00 91.12 137 GLN A N 1
ATOM 1053 C CA . GLN A 1 137 ? 7.633 0.432 6.186 1.00 91.12 137 GLN A CA 1
ATOM 1054 C C . GLN A 1 137 ? 6.141 0.658 6.024 1.00 91.12 137 GLN A C 1
ATOM 1056 O O . GLN A 1 137 ? 5.410 -0.227 5.579 1.00 91.12 137 GLN A O 1
ATOM 1061 N N . VAL A 1 138 ? 5.709 1.870 6.346 1.00 95.44 138 VAL A N 1
ATOM 1062 C CA . VAL A 1 138 ? 4.347 2.335 6.116 1.00 95.44 138 VAL A CA 1
ATOM 1063 C C . VAL A 1 138 ? 4.393 3.655 5.373 1.00 95.44 138 VAL A C 1
ATOM 1065 O O . VAL A 1 138 ? 5.189 4.521 5.719 1.00 95.44 138 VAL A O 1
ATOM 1068 N N . VAL A 1 139 ? 3.523 3.821 4.381 1.00 97.25 139 VAL A N 1
ATOM 1069 C CA . VAL A 1 139 ? 3.204 5.136 3.815 1.00 97.25 139 VAL A CA 1
ATOM 1070 C C . VAL A 1 139 ? 1.742 5.462 4.060 1.00 97.25 139 VAL A C 1
ATOM 1072 O O . VAL A 1 139 ? 0.875 4.596 3.922 1.00 97.25 139 VAL A O 1
ATOM 1075 N N . VAL A 1 140 ? 1.463 6.705 4.431 1.00 97.81 140 VAL A N 1
ATOM 1076 C CA . VAL A 1 140 ? 0.118 7.153 4.798 1.00 97.81 140 VAL A CA 1
ATOM 1077 C C . VAL A 1 140 ? -0.104 8.599 4.357 1.00 97.81 140 VAL A C 1
ATOM 1079 O O . VAL A 1 140 ? 0.799 9.425 4.522 1.00 97.81 140 VAL A O 1
ATOM 1082 N N . PRO A 1 141 ? -1.262 8.919 3.748 1.00 96.62 141 PRO A N 1
ATOM 1083 C CA . PRO A 1 141 ? -1.632 10.298 3.491 1.00 96.62 141 PRO A CA 1
ATOM 1084 C C . PRO A 1 141 ? -2.046 10.968 4.805 1.00 96.62 141 PRO A C 1
ATOM 1086 O O . PRO A 1 141 ? -2.855 10.430 5.561 1.00 96.62 141 PRO A O 1
ATOM 1089 N N . GLU A 1 142 ? -1.502 12.143 5.077 1.00 96.94 142 GLU A N 1
ATOM 1090 C CA . GLU A 1 142 ? -1.747 12.920 6.286 1.00 96.94 142 GLU A CA 1
ATOM 1091 C C . GLU A 1 142 ? -2.116 14.354 5.948 1.00 96.94 142 GLU A C 1
ATOM 1093 O O . GLU A 1 142 ? -1.674 14.884 4.926 1.00 96.94 142 GLU A O 1
ATOM 1098 N N . VAL A 1 143 ? -2.875 15.001 6.836 1.00 94.75 143 VAL A N 1
ATOM 1099 C CA . VAL A 1 143 ? -3.241 16.414 6.683 1.00 94.75 143 VAL A CA 1
ATOM 1100 C C . VAL A 1 143 ? -1.983 17.239 6.399 1.00 94.75 143 VAL A C 1
ATOM 1102 O O . VAL A 1 143 ? -1.041 17.263 7.198 1.00 94.75 143 VAL A O 1
ATOM 1105 N N . GLY A 1 144 ? -1.973 17.874 5.227 1.00 89.44 144 GLY A N 1
ATOM 1106 C CA . GLY A 1 144 ? -0.881 18.709 4.737 1.00 89.44 144 GLY A CA 1
ATOM 1107 C C . GLY A 1 144 ? -1.175 20.203 4.854 1.00 89.44 144 GLY A C 1
ATOM 1108 O O . GLY A 1 144 ? -2.010 20.643 5.644 1.00 89.44 144 GLY A O 1
ATOM 1109 N N . ASP A 1 145 ? -0.463 20.988 4.050 1.00 85.38 145 ASP A N 1
ATOM 1110 C CA . ASP A 1 145 ? -0.725 22.418 3.887 1.00 85.38 145 ASP A CA 1
ATOM 1111 C C . ASP A 1 145 ? -2.054 22.615 3.124 1.00 85.38 145 ASP A C 1
ATOM 1113 O O . ASP A 1 145 ? -2.189 22.082 2.020 1.00 85.38 145 ASP A O 1
ATOM 1117 N N . PRO A 1 146 ? -3.023 23.395 3.646 1.00 80.81 146 PRO A N 1
ATOM 1118 C CA . PRO A 1 146 ? -4.297 23.652 2.966 1.00 80.81 146 PRO A CA 1
ATOM 1119 C C . PRO A 1 146 ? -4.165 24.287 1.574 1.00 80.81 146 PRO A C 1
ATOM 1121 O O . PRO A 1 146 ? -5.065 24.162 0.747 1.00 80.81 146 PRO A O 1
ATOM 1124 N N . SER A 1 147 ? -3.055 24.978 1.300 1.00 80.69 147 SER A N 1
ATOM 1125 C CA . SER A 1 147 ? -2.736 25.540 -0.018 1.00 80.69 147 SER A CA 1
ATOM 1126 C C . SER A 1 147 ? -2.131 24.514 -0.987 1.00 80.69 147 SER A C 1
ATOM 1128 O O . SER A 1 147 ? -1.818 24.846 -2.129 1.00 80.69 147 SER A O 1
ATOM 1130 N N . ARG A 1 148 ? -1.935 23.266 -0.554 1.00 83.38 148 ARG A N 1
ATOM 1131 C CA . ARG A 1 148 ? -1.386 22.156 -1.343 1.00 83.38 148 ARG A CA 1
ATOM 1132 C C . ARG A 1 148 ? -2.344 20.961 -1.272 1.00 83.38 148 ARG A C 1
ATOM 1134 O O . ARG A 1 148 ? -3.558 21.146 -1.299 1.00 83.38 148 ARG A O 1
ATOM 1141 N N . GLY A 1 149 ? -1.807 19.744 -1.292 1.00 84.88 149 GLY A N 1
ATOM 1142 C CA . GLY A 1 149 ? -2.549 18.531 -0.978 1.00 84.88 149 GLY A CA 1
ATOM 1143 C C . GLY A 1 149 ? -2.169 18.001 0.401 1.00 84.88 149 GLY A C 1
ATOM 1144 O O . GLY A 1 149 ? -1.555 18.688 1.218 1.00 84.88 149 GLY A O 1
ATOM 1145 N N . ASN A 1 150 ? -2.505 16.740 0.640 1.00 92.94 150 ASN A N 1
ATOM 1146 C CA . ASN A 1 150 ? -2.021 16.017 1.804 1.00 92.94 150 ASN A CA 1
ATOM 1147 C C . ASN A 1 150 ? -0.539 15.667 1.646 1.00 92.94 150 ASN A C 1
ATOM 1149 O O . ASN A 1 150 ? -0.021 15.507 0.534 1.00 92.94 150 ASN A O 1
ATOM 1153 N N . ASN A 1 151 ? 0.139 15.501 2.775 1.00 96.31 151 ASN A N 1
ATOM 1154 C CA . ASN A 1 151 ? 1.458 14.888 2.785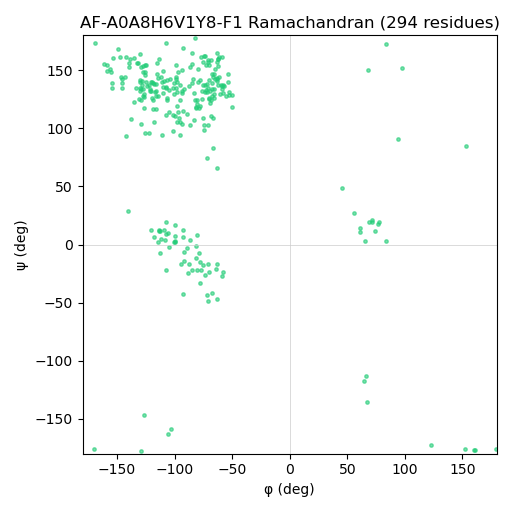 1.00 96.31 151 ASN A CA 1
ATOM 1155 C C . ASN A 1 151 ? 1.301 13.383 2.587 1.00 96.31 151 ASN A C 1
ATOM 1157 O O . ASN A 1 151 ? 0.442 12.781 3.217 1.00 96.31 151 ASN A O 1
ATOM 1161 N N . LEU A 1 152 ? 2.138 12.753 1.769 1.00 97.62 152 LEU A N 1
ATOM 1162 C CA . LEU A 1 152 ? 2.337 11.308 1.833 1.00 97.62 152 LEU A CA 1
ATOM 1163 C C . LEU A 1 152 ? 3.601 11.048 2.643 1.00 97.62 152 LEU A C 1
ATOM 1165 O O . LEU A 1 152 ? 4.713 11.278 2.166 1.00 97.62 152 LEU A O 1
ATOM 1169 N N . ASN A 1 153 ? 3.420 10.587 3.874 1.00 97.94 153 ASN A N 1
ATOM 1170 C CA . ASN A 1 153 ? 4.502 10.419 4.829 1.00 97.94 153 ASN A CA 1
ATOM 1171 C C . ASN A 1 153 ? 4.886 8.953 4.984 1.00 97.94 153 ASN A C 1
ATOM 1173 O O . ASN A 1 153 ? 4.029 8.070 4.977 1.00 97.94 153 ASN A O 1
ATOM 1177 N N . GLN A 1 154 ? 6.185 8.710 5.135 1.00 95.69 154 GLN A N 1
ATOM 1178 C CA . GLN A 1 154 ? 6.750 7.399 5.420 1.00 95.69 154 GLN A CA 1
ATOM 1179 C C . GLN A 1 154 ? 7.032 7.249 6.915 1.00 95.69 154 GLN A C 1
ATOM 1181 O O . GLN A 1 154 ? 7.558 8.160 7.549 1.00 95.69 154 GLN A O 1
ATOM 1186 N N . TYR A 1 155 ? 6.751 6.065 7.446 1.00 94.75 155 TYR A N 1
ATOM 1187 C CA . TYR A 1 155 ? 7.112 5.617 8.783 1.00 94.75 155 TYR A CA 1
ATOM 1188 C C . TYR A 1 155 ? 7.867 4.294 8.691 1.00 94.75 155 TYR A C 1
ATOM 1190 O O . TYR A 1 155 ? 7.599 3.465 7.820 1.00 94.75 155 TYR A O 1
ATOM 1198 N N . SER A 1 156 ? 8.787 4.079 9.621 1.00 89.81 156 SER A N 1
ATOM 1199 C CA . SER A 1 156 ? 9.559 2.847 9.742 1.00 89.81 156 SER A CA 1
ATOM 1200 C C . SER A 1 156 ? 9.321 2.216 11.105 1.00 89.81 156 SER A C 1
ATOM 1202 O O . SER A 1 156 ? 9.309 2.915 12.116 1.00 89.81 156 SER A O 1
ATOM 1204 N N . ARG A 1 157 ? 9.196 0.893 11.159 1.00 88.31 157 ARG A N 1
ATOM 1205 C CA . ARG A 1 157 ? 9.243 0.132 12.409 1.00 88.31 157 ARG A CA 1
ATOM 1206 C C . ARG A 1 157 ? 10.607 -0.514 12.554 1.00 88.31 157 ARG A C 1
ATOM 1208 O O . ARG A 1 157 ? 11.094 -1.112 11.598 1.00 88.31 157 ARG A O 1
ATOM 1215 N N . ASP A 1 158 ? 11.191 -0.423 13.737 1.00 81.62 158 ASP A N 1
ATOM 1216 C CA . ASP A 1 158 ? 12.445 -1.076 14.095 1.00 81.62 158 ASP A CA 1
ATOM 1217 C C . ASP A 1 158 ? 12.220 -2.560 14.445 1.00 81.62 158 ASP A C 1
ATOM 1219 O O . ASP A 1 158 ? 11.195 -2.912 15.035 1.00 81.62 158 ASP A O 1
ATOM 1223 N N . LYS A 1 159 ? 13.130 -3.442 14.020 1.00 74.31 159 LYS A N 1
ATOM 1224 C CA . LYS A 1 159 ? 12.987 -4.902 14.136 1.00 74.31 159 LYS A CA 1
ATOM 1225 C C . LYS A 1 159 ? 13.285 -5.412 15.543 1.00 74.31 159 LYS A C 1
ATOM 1227 O O . LYS A 1 159 ? 12.685 -6.386 15.977 1.00 74.31 159 LYS A O 1
ATOM 1232 N N . ASP A 1 160 ? 14.206 -4.752 16.238 1.00 76.38 160 ASP A N 1
ATOM 1233 C CA . ASP A 1 160 ? 14.746 -5.226 17.512 1.00 76.38 160 ASP A CA 1
ATOM 1234 C C . ASP A 1 160 ? 13.944 -4.646 18.682 1.00 76.38 160 ASP A C 1
ATOM 1236 O O . ASP A 1 160 ? 13.584 -5.336 19.632 1.00 76.38 160 ASP A O 1
ATOM 1240 N N . THR A 1 161 ? 13.607 -3.363 18.593 1.00 82.88 161 THR A N 1
ATOM 1241 C CA . THR A 1 161 ? 12.837 -2.623 19.596 1.00 82.88 161 THR A CA 1
ATOM 1242 C C . THR A 1 161 ? 11.338 -2.647 19.333 1.00 82.88 161 THR A C 1
ATOM 1244 O O . THR A 1 161 ? 10.568 -2.268 20.216 1.00 82.88 161 THR A O 1
ATOM 1247 N N . LEU A 1 162 ? 10.913 -3.051 18.127 1.00 82.81 162 LEU A N 1
ATOM 1248 C CA . LEU A 1 162 ? 9.516 -3.080 17.686 1.00 82.81 162 LEU A CA 1
ATOM 1249 C C . LEU A 1 162 ? 8.820 -1.707 17.665 1.00 82.81 162 LEU A C 1
ATOM 1251 O O . LEU A 1 162 ? 7.598 -1.648 17.480 1.00 82.81 162 LEU A O 1
ATOM 1255 N N . LYS A 1 163 ? 9.576 -0.614 17.824 1.00 88.06 163 LYS A N 1
ATOM 1256 C CA . LYS A 1 163 ? 9.068 0.761 17.884 1.00 88.06 163 LYS A CA 1
ATOM 1257 C C . LYS A 1 163 ? 8.878 1.351 16.493 1.00 88.06 163 LYS A C 1
ATOM 1259 O O . LYS A 1 163 ? 9.685 1.127 15.596 1.00 88.06 163 LYS A O 1
ATOM 1264 N N . TRP A 1 164 ? 7.818 2.138 16.341 1.00 91.88 164 TRP A N 1
ATOM 1265 C CA . TRP A 1 164 ? 7.590 2.963 15.160 1.00 91.88 164 TRP A CA 1
ATOM 1266 C C . TRP A 1 164 ? 8.329 4.296 15.286 1.00 91.88 164 TRP A C 1
ATOM 1268 O O . TRP A 1 164 ? 8.312 4.922 16.345 1.00 91.88 164 TRP A O 1
ATOM 1278 N N . THR A 1 165 ? 8.923 4.736 14.184 1.00 90.69 165 THR A N 1
ATOM 1279 C CA . THR A 1 165 ? 9.605 6.019 14.029 1.00 90.69 165 THR A CA 1
ATOM 1280 C C . THR A 1 165 ? 9.036 6.717 12.801 1.00 90.69 165 THR A C 1
ATOM 1282 O O . THR A 1 165 ? 8.902 6.105 11.739 1.00 90.69 165 THR A O 1
ATOM 1285 N N . GLY A 1 166 ? 8.723 8.004 12.925 1.00 89.94 166 GLY A N 1
ATOM 1286 C CA . GLY A 1 166 ? 8.408 8.846 11.781 1.00 89.94 166 GLY A CA 1
ATOM 1287 C C . GLY A 1 166 ? 7.628 10.124 12.118 1.00 89.94 166 GLY A C 1
ATOM 1288 O O . GLY A 1 166 ? 7.388 10.395 13.296 1.00 89.94 166 GLY A O 1
ATOM 1289 N N . PRO A 1 167 ? 7.249 10.908 11.092 1.00 93.75 167 PRO A N 1
ATOM 1290 C CA . PRO A 1 167 ? 7.508 10.627 9.679 1.00 93.75 167 PRO A CA 1
ATOM 1291 C C . PRO A 1 167 ? 9.015 10.669 9.377 1.00 93.75 167 PRO A C 1
ATOM 1293 O O . PRO A 1 167 ? 9.699 11.629 9.723 1.00 93.75 167 PRO A O 1
ATOM 1296 N N . THR A 1 168 ? 9.565 9.603 8.792 1.00 89.62 168 THR A N 1
ATOM 1297 C CA . THR A 1 168 ? 10.993 9.514 8.429 1.00 89.62 168 THR A CA 1
ATOM 1298 C C . THR A 1 168 ? 11.287 10.235 7.120 1.00 89.62 168 THR A C 1
ATOM 1300 O O . THR A 1 168 ? 12.428 10.609 6.866 1.00 89.62 168 THR A O 1
ATOM 1303 N N . ALA A 1 169 ? 10.259 10.423 6.293 1.00 92.62 169 ALA A N 1
ATOM 1304 C CA . ALA A 1 169 ? 10.295 11.233 5.088 1.00 92.62 169 ALA A CA 1
ATOM 1305 C C . ALA A 1 169 ? 8.882 11.704 4.720 1.00 92.62 169 ALA A C 1
ATOM 1307 O O . ALA A 1 169 ? 7.903 10.992 4.954 1.00 92.62 169 ALA A O 1
ATOM 1308 N N . THR A 1 170 ? 8.802 12.863 4.072 1.00 96.56 170 THR A N 1
ATOM 1309 C CA . THR A 1 170 ? 7.628 13.290 3.304 1.00 96.56 170 THR A CA 1
ATOM 1310 C C . THR A 1 170 ? 7.934 13.055 1.831 1.00 96.56 170 THR A C 1
ATOM 1312 O O . THR A 1 170 ? 8.816 13.702 1.273 1.00 96.56 170 THR A O 1
ATOM 1315 N N . ILE A 1 171 ? 7.239 12.098 1.215 1.00 97.06 171 ILE A N 1
ATOM 1316 C CA . ILE A 1 171 ? 7.442 11.690 -0.186 1.00 97.06 171 ILE A CA 1
ATOM 1317 C C . ILE A 1 171 ? 6.920 12.778 -1.123 1.00 97.06 171 ILE A C 1
ATOM 1319 O O . ILE A 1 171 ? 7.558 13.141 -2.107 1.00 97.06 171 ILE A O 1
ATOM 1323 N N . THR A 1 172 ? 5.749 13.312 -0.788 1.00 95.81 172 THR A N 1
ATOM 1324 C CA . THR A 1 172 ? 5.101 14.416 -1.488 1.00 95.81 172 THR A CA 1
ATOM 1325 C C . THR A 1 172 ? 4.195 15.175 -0.529 1.00 95.81 172 THR A C 1
ATOM 1327 O O . THR A 1 172 ? 3.780 14.641 0.495 1.00 95.81 172 THR A O 1
ATOM 1330 N N . GLN A 1 173 ? 3.867 16.408 -0.887 1.00 95.06 173 GLN A N 1
ATOM 1331 C CA . GLN A 1 173 ? 2.937 17.307 -0.194 1.00 95.06 173 GLN A CA 1
ATOM 1332 C C . GLN A 1 173 ? 1.678 17.594 -1.027 1.00 95.06 173 GLN A C 1
ATOM 1334 O O . GLN A 1 173 ? 0.942 18.548 -0.768 1.00 95.06 173 GLN A O 1
ATOM 1339 N N . TYR A 1 174 ? 1.480 16.826 -2.099 1.00 94.88 174 TYR A N 1
ATOM 1340 C CA . TYR A 1 174 ? 0.410 17.028 -3.073 1.00 94.88 174 TYR A CA 1
ATOM 1341 C C . TYR A 1 174 ? -0.556 15.845 -3.148 1.00 94.88 174 TYR A C 1
ATOM 1343 O O . TYR A 1 174 ? -1.451 15.857 -3.993 1.00 94.88 174 TYR A O 1
ATOM 1351 N N . ALA A 1 175 ? -0.425 14.851 -2.269 1.00 94.62 175 ALA A N 1
ATOM 1352 C CA . ALA A 1 175 ? -1.233 13.639 -2.304 1.00 94.62 175 ALA A CA 1
ATOM 1353 C C . ALA A 1 175 ? -2.733 13.949 -2.174 1.00 94.62 175 ALA A C 1
ATOM 1355 O O . ALA A 1 175 ? -3.147 14.775 -1.360 1.00 94.62 175 ALA A O 1
ATOM 1356 N N . GLN A 1 176 ? -3.548 13.268 -2.976 1.00 92.75 176 GLN A N 1
ATOM 1357 C CA . GLN A 1 176 ? -5.015 13.377 -2.993 1.00 92.75 176 GLN A CA 1
ATOM 1358 C C . GLN A 1 176 ? -5.702 12.103 -2.496 1.00 92.75 176 GLN A C 1
ATOM 1360 O O . GLN A 1 176 ? -6.922 11.984 -2.500 1.00 92.75 176 GLN A O 1
ATOM 1365 N N . GLY A 1 177 ? -4.911 11.135 -2.043 1.00 90.88 177 GLY A N 1
ATOM 1366 C CA . GLY A 1 177 ? -5.402 9.870 -1.539 1.00 90.88 177 GLY A CA 1
ATOM 1367 C C . GLY A 1 177 ? -4.263 8.953 -1.104 1.00 90.88 177 GLY A C 1
ATOM 1368 O O . GLY A 1 177 ? -3.094 9.349 -1.129 1.00 90.88 177 GLY A O 1
ATOM 1369 N N . PRO A 1 178 ? -4.596 7.721 -0.694 1.00 93.44 178 PRO A N 1
ATOM 1370 C CA . PRO A 1 178 ? -3.610 6.727 -0.299 1.00 93.44 178 PRO A CA 1
ATOM 1371 C C . PRO A 1 178 ? -2.678 6.335 -1.451 1.00 93.44 178 PRO A C 1
ATOM 1373 O O . PRO A 1 178 ? -3.105 6.191 -2.599 1.00 93.44 178 PRO A O 1
ATOM 1376 N N . GLY A 1 179 ? -1.407 6.105 -1.117 1.00 94.69 179 GLY A N 1
ATOM 1377 C CA . GLY A 1 179 ? -0.421 5.552 -2.041 1.00 94.69 179 GLY A CA 1
ATOM 1378 C C . GLY A 1 179 ? -0.446 4.019 -2.112 1.00 94.69 179 GLY A C 1
ATOM 1379 O O . GLY A 1 179 ? -1.001 3.332 -1.247 1.00 94.69 179 GLY A O 1
ATOM 1380 N N . SER A 1 180 ? 0.194 3.464 -3.139 1.00 95.31 180 SER A N 1
ATOM 1381 C CA . SER A 1 180 ? 0.587 2.049 -3.180 1.00 95.31 180 SER A CA 1
ATOM 1382 C C . SER A 1 180 ? 2.100 1.953 -3.079 1.00 95.31 180 SER A C 1
ATOM 1384 O O . SER A 1 180 ? 2.794 2.635 -3.823 1.00 95.31 180 SER A O 1
ATOM 1386 N N . LEU A 1 181 ? 2.584 1.099 -2.181 1.00 93.88 181 LEU A N 1
ATOM 1387 C CA . LEU A 1 181 ? 3.999 0.901 -1.879 1.00 93.88 181 LEU A CA 1
ATOM 1388 C C . LEU A 1 181 ? 4.398 -0.528 -2.245 1.00 93.88 181 LEU A C 1
ATOM 1390 O O . LEU A 1 181 ? 3.708 -1.469 -1.851 1.00 93.88 181 LEU A O 1
ATOM 1394 N N . ILE A 1 182 ? 5.506 -0.681 -2.966 1.00 90.56 182 ILE A N 1
ATOM 1395 C CA . ILE A 1 182 ? 6.161 -1.972 -3.186 1.00 90.56 182 ILE A CA 1
ATOM 1396 C C . ILE A 1 182 ? 7.652 -1.879 -2.869 1.00 90.56 182 ILE A C 1
ATOM 1398 O O . ILE A 1 182 ? 8.231 -0.795 -2.812 1.00 90.56 182 ILE A O 1
ATOM 1402 N N . LEU A 1 183 ? 8.273 -3.040 -2.710 1.00 86.62 183 LEU A N 1
ATOM 1403 C CA . LEU A 1 183 ? 9.714 -3.208 -2.728 1.00 86.62 183 LEU A CA 1
ATOM 1404 C C . LEU A 1 183 ? 10.058 -3.833 -4.078 1.00 86.62 183 LEU A C 1
ATOM 1406 O O . LEU A 1 183 ? 9.632 -4.954 -4.362 1.00 86.62 183 LEU A O 1
ATOM 1410 N N . SER A 1 184 ? 10.773 -3.101 -4.923 1.00 85.94 184 SER A N 1
ATOM 1411 C CA . SER A 1 184 ? 11.216 -3.606 -6.217 1.00 85.94 184 SER A CA 1
ATOM 1412 C C . SER A 1 184 ? 12.542 -4.345 -6.101 1.00 85.94 184 SER A C 1
ATOM 1414 O O . SER A 1 184 ? 13.374 -4.050 -5.241 1.00 85.94 184 SER A O 1
ATOM 1416 N N . TYR A 1 185 ? 12.753 -5.293 -7.010 1.00 80.44 185 TYR A N 1
ATOM 1417 C CA . TYR A 1 185 ? 14.033 -5.944 -7.239 1.00 80.44 185 TYR A CA 1
ATOM 1418 C C . TYR A 1 185 ? 14.503 -5.649 -8.663 1.00 80.44 185 TYR A C 1
ATOM 1420 O O . TYR A 1 185 ? 13.986 -6.202 -9.637 1.00 80.44 185 TYR A O 1
ATOM 1428 N N . LEU A 1 186 ? 15.487 -4.760 -8.792 1.00 77.25 186 LEU A N 1
ATOM 1429 C CA . LEU A 1 186 ? 16.016 -4.308 -10.085 1.00 77.25 186 LEU A CA 1
ATOM 1430 C C . LEU A 1 186 ? 17.324 -5.031 -10.472 1.00 77.25 186 LEU A C 1
ATOM 1432 O O . LEU A 1 186 ? 18.037 -4.593 -11.371 1.00 77.25 186 LEU A O 1
ATOM 1436 N N . GLY A 1 187 ? 17.620 -6.162 -9.819 1.00 65.12 187 GLY A N 1
ATOM 1437 C CA . GLY A 1 187 ? 18.804 -6.995 -10.054 1.00 65.12 187 GLY A CA 1
ATOM 1438 C C . GLY A 1 187 ? 19.966 -6.733 -9.083 1.00 65.12 187 GLY A C 1
ATOM 1439 O O . GLY A 1 187 ? 20.141 -5.636 -8.552 1.00 65.12 187 GLY A O 1
ATOM 1440 N N . GLY A 1 188 ? 20.787 -7.764 -8.845 1.00 65.50 188 GLY A N 1
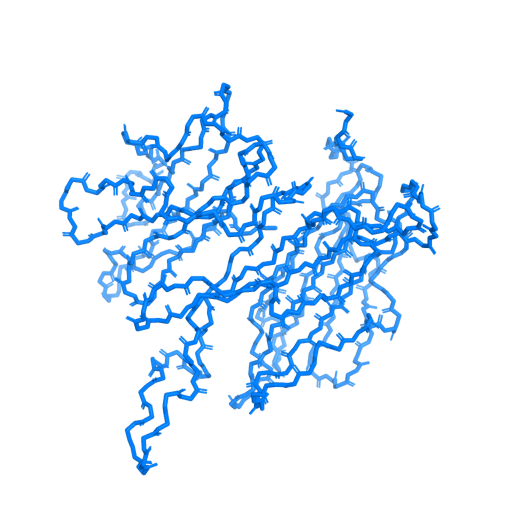ATOM 1441 C CA . GLY A 1 188 ? 21.933 -7.706 -7.926 1.00 65.50 188 GLY A CA 1
ATOM 1442 C C . GLY A 1 188 ? 21.515 -7.533 -6.460 1.00 65.50 188 GLY A C 1
ATOM 1443 O O . GLY A 1 188 ? 20.585 -8.192 -5.999 1.00 65.50 188 GLY A O 1
ATOM 1444 N N . SER A 1 189 ? 22.197 -6.643 -5.734 1.00 57.03 189 SER A N 1
ATOM 1445 C CA . SER A 1 189 ? 21.868 -6.267 -4.347 1.00 57.03 189 SER A CA 1
ATOM 1446 C C . SER A 1 189 ? 20.954 -5.036 -4.255 1.00 57.03 189 SER A C 1
ATOM 1448 O O . SER A 1 189 ? 20.857 -4.428 -3.192 1.00 57.03 189 SER A O 1
ATOM 1450 N N . LYS A 1 190 ? 20.346 -4.599 -5.367 1.00 62.12 190 LYS A N 1
ATOM 1451 C CA . LYS A 1 190 ? 19.554 -3.366 -5.411 1.00 62.12 190 LYS A CA 1
ATOM 1452 C C . LYS A 1 190 ? 18.069 -3.663 -5.261 1.00 62.12 190 LYS A C 1
ATOM 1454 O O . LYS A 1 190 ? 17.443 -4.255 -6.143 1.00 62.12 190 LYS A O 1
ATOM 1459 N N . SER A 1 191 ? 17.528 -3.196 -4.149 1.00 75.25 191 SER A N 1
ATOM 1460 C CA . SER A 1 191 ? 16.101 -3.059 -3.910 1.00 75.25 191 SER A CA 1
ATOM 1461 C C . SER A 1 191 ? 15.761 -1.585 -3.746 1.00 75.25 191 SER A C 1
ATOM 1463 O O . SER A 1 191 ? 16.567 -0.835 -3.199 1.00 75.25 191 SER A O 1
ATOM 1465 N N . ASN A 1 192 ? 14.578 -1.176 -4.187 1.00 85.94 192 ASN A N 1
ATOM 1466 C CA . ASN A 1 192 ? 14.071 0.166 -3.923 1.00 85.94 192 ASN A CA 1
ATOM 1467 C C . ASN A 1 192 ? 12.682 0.068 -3.311 1.00 85.94 192 ASN A C 1
ATOM 1469 O O . ASN A 1 192 ? 11.902 -0.811 -3.683 1.00 85.94 192 ASN A O 1
ATOM 1473 N N . PHE A 1 193 ? 12.334 1.015 -2.446 1.00 90.56 193 PHE A N 1
ATOM 1474 C CA . PHE A 1 193 ? 10.918 1.279 -2.224 1.00 90.56 193 PHE A CA 1
ATOM 1475 C C . PHE A 1 193 ? 10.384 2.074 -3.407 1.00 90.56 193 PHE A C 1
ATOM 1477 O O . PHE A 1 193 ? 10.991 3.062 -3.807 1.00 90.56 193 PHE A O 1
ATOM 1484 N N . GLU A 1 194 ? 9.253 1.650 -3.951 1.00 94.12 194 GLU A N 1
ATOM 1485 C CA . GLU A 1 194 ? 8.567 2.318 -5.055 1.00 94.12 194 GLU A CA 1
ATOM 1486 C C . GLU A 1 194 ? 7.166 2.694 -4.583 1.00 94.12 194 GLU A C 1
ATOM 1488 O O . GLU A 1 194 ? 6.456 1.868 -3.999 1.00 94.12 194 GLU A O 1
ATOM 1493 N N . VAL A 1 195 ? 6.759 3.933 -4.834 1.00 96.81 195 VAL A N 1
ATOM 1494 C CA . VAL A 1 195 ? 5.456 4.455 -4.426 1.00 96.81 195 VAL A CA 1
ATOM 1495 C C . VAL A 1 195 ? 4.762 5.098 -5.606 1.00 96.81 195 VAL A C 1
ATOM 1497 O O . VAL A 1 195 ? 5.351 5.907 -6.316 1.00 96.81 195 VAL A O 1
ATOM 1500 N N . ILE A 1 196 ? 3.482 4.780 -5.773 1.00 97.62 196 ILE A N 1
ATOM 1501 C CA . ILE A 1 196 ? 2.567 5.539 -6.627 1.00 97.62 196 ILE A CA 1
ATOM 1502 C C . ILE A 1 196 ? 1.515 6.244 -5.787 1.00 97.62 196 ILE A C 1
ATOM 1504 O O . ILE A 1 196 ? 1.052 5.698 -4.782 1.00 97.62 196 ILE A O 1
ATOM 1508 N N . VAL A 1 197 ? 1.118 7.441 -6.202 1.00 97.06 197 VAL A N 1
ATOM 1509 C CA . VAL A 1 197 ? 0.126 8.252 -5.490 1.00 97.06 197 VAL A CA 1
ATOM 1510 C C . VAL A 1 197 ? -0.577 9.213 -6.460 1.00 97.06 197 VAL A C 1
ATOM 1512 O O . VAL A 1 197 ? 0.088 9.779 -7.331 1.00 97.06 197 VAL A O 1
ATOM 1515 N N . PRO A 1 198 ? -1.909 9.403 -6.352 1.00 95.56 198 PRO A N 1
ATOM 1516 C CA . PRO A 1 198 ? -2.590 10.487 -7.050 1.00 95.56 198 PRO A CA 1
ATOM 1517 C C . PRO A 1 198 ? -2.243 11.825 -6.390 1.00 95.56 198 PRO A C 1
ATOM 1519 O O . PRO A 1 198 ? -2.347 11.976 -5.171 1.00 95.56 198 PRO A O 1
ATOM 1522 N N . GLU A 1 199 ? -1.855 12.806 -7.191 1.00 93.81 199 GLU A N 1
ATOM 1523 C CA . GLU A 1 199 ? -1.389 14.112 -6.747 1.00 93.81 199 GLU A CA 1
ATOM 1524 C C . GLU A 1 199 ? -2.120 15.245 -7.439 1.00 93.81 199 GLU A C 1
ATOM 1526 O O . GLU A 1 199 ? -2.348 15.240 -8.653 1.00 93.81 199 GLU A O 1
ATOM 1531 N N . THR A 1 200 ? -2.414 16.286 -6.672 1.00 89.00 200 THR A N 1
ATOM 1532 C CA . THR A 1 200 ? -3.010 17.474 -7.252 1.00 89.00 200 THR A CA 1
ATOM 1533 C C . THR A 1 200 ? -2.030 18.180 -8.182 1.00 89.00 200 THR A C 1
ATOM 1535 O O . THR A 1 200 ? -0.848 18.344 -7.879 1.00 89.00 200 THR A O 1
ATOM 1538 N N . LYS A 1 201 ? -2.552 18.659 -9.313 1.00 79.38 201 LYS A N 1
ATOM 1539 C CA . LYS A 1 201 ? -1.811 19.515 -10.242 1.00 79.38 201 LYS A CA 1
ATOM 1540 C C . LYS A 1 201 ? -1.631 20.938 -9.687 1.00 79.38 201 LYS A C 1
ATOM 1542 O O . LYS A 1 201 ? -0.676 21.613 -10.062 1.00 79.38 201 LYS A O 1
ATOM 1547 N N . TYR A 1 202 ? -2.537 21.378 -8.799 1.00 75.88 202 TYR A N 1
ATOM 1548 C CA . TYR A 1 202 ? -2.625 22.744 -8.257 1.00 75.88 202 TYR A CA 1
ATOM 1549 C C . TYR A 1 202 ? -3.176 22.781 -6.812 1.00 75.88 202 TYR A C 1
ATOM 1551 O O . TYR A 1 202 ? -3.713 21.798 -6.312 1.00 75.88 202 TYR A O 1
ATOM 1559 N N . ALA A 1 203 ? -3.089 23.920 -6.125 1.00 67.81 203 ALA A N 1
ATOM 1560 C CA . ALA A 1 203 ? -3.711 24.119 -4.809 1.00 67.81 203 ALA A CA 1
ATOM 1561 C C . ALA A 1 203 ? -5.229 23.820 -4.833 1.00 67.81 203 ALA A C 1
ATOM 1563 O O . ALA A 1 203 ? -5.931 24.362 -5.685 1.00 67.81 203 ALA A O 1
ATOM 1564 N N . GLY A 1 204 ? -5.738 22.973 -3.925 1.00 71.50 204 GLY A N 1
ATOM 1565 C CA . GLY A 1 204 ? -7.174 22.641 -3.832 1.00 71.50 204 GLY A CA 1
ATOM 1566 C C . GLY A 1 204 ? -7.747 21.811 -4.993 1.00 71.50 204 GLY A C 1
ATOM 1567 O O . GLY A 1 204 ? -8.955 21.836 -5.232 1.00 71.50 204 GLY A O 1
ATOM 1568 N N . GLY A 1 205 ? -6.896 21.121 -5.759 1.00 76.25 205 GLY A N 1
ATOM 1569 C CA . GLY A 1 205 ? -7.296 20.506 -7.024 1.00 76.25 205 GLY A CA 1
ATOM 1570 C C . GLY A 1 205 ? -8.237 19.312 -6.875 1.00 76.25 205 GLY A C 1
ATOM 1571 O O . GLY A 1 205 ? -7.895 18.296 -6.276 1.00 76.25 205 GLY A O 1
ATOM 1572 N N . GLN A 1 206 ? -9.404 19.428 -7.503 1.00 87.25 206 GLN A N 1
ATOM 1573 C CA . GLN A 1 206 ? -10.300 18.313 -7.810 1.00 87.25 206 GLN A CA 1
ATOM 1574 C C . GLN A 1 206 ? -9.700 17.423 -8.911 1.00 87.25 206 GLN A C 1
ATOM 1576 O O . GLN A 1 206 ? -8.842 17.897 -9.665 1.00 87.25 206 GLN A O 1
ATOM 1581 N N . PRO A 1 207 ? -10.128 16.153 -9.022 1.00 90.62 207 PRO A N 1
ATOM 1582 C CA . PRO A 1 207 ? -9.674 15.301 -10.109 1.00 90.62 207 PRO A CA 1
ATOM 1583 C C . PRO A 1 207 ? -10.108 15.876 -11.479 1.00 90.62 207 PRO A C 1
ATOM 1585 O O . PRO A 1 207 ? -11.120 16.576 -11.563 1.00 90.62 207 PRO A O 1
ATOM 1588 N N . PRO A 1 208 ? -9.379 15.577 -12.569 1.00 93.56 208 PRO A N 1
ATOM 1589 C CA . PRO A 1 208 ? -8.303 14.600 -12.618 1.00 93.56 208 PRO A CA 1
ATOM 1590 C C . PRO A 1 208 ? -6.957 15.102 -12.070 1.00 93.56 208 PRO A C 1
ATOM 1592 O O . PRO A 1 208 ? -6.614 16.284 -12.126 1.00 93.56 208 PRO A O 1
ATOM 1595 N N . TRP A 1 209 ? -6.188 14.152 -11.552 1.00 94.56 209 TRP A N 1
ATOM 1596 C CA . TRP A 1 209 ? -4.909 14.332 -10.878 1.00 94.56 209 TRP A CA 1
ATOM 1597 C C . TRP A 1 209 ? -3.755 13.719 -11.675 1.00 94.56 209 TRP A C 1
ATOM 1599 O O . TRP A 1 209 ? -3.947 12.812 -12.490 1.00 94.56 209 TRP A O 1
ATOM 1609 N N . ASN A 1 210 ? -2.533 14.170 -11.384 1.00 95.62 210 ASN A N 1
ATOM 1610 C CA . ASN A 1 210 ? -1.337 13.462 -11.830 1.00 95.62 210 ASN A CA 1
ATOM 1611 C C . ASN A 1 210 ? -1.205 12.168 -11.029 1.00 95.62 210 ASN A C 1
ATOM 1613 O O . ASN A 1 210 ? -1.327 12.181 -9.809 1.00 95.62 210 ASN A O 1
ATOM 1617 N N . PHE A 1 211 ? -0.916 11.056 -11.688 1.00 96.94 211 PHE A N 1
ATOM 1618 C CA . PHE A 1 211 ? -0.606 9.803 -11.017 1.00 96.94 211 PHE A CA 1
ATOM 1619 C C . PHE A 1 211 ? 0.904 9.596 -11.015 1.00 96.94 211 PHE A C 1
ATOM 1621 O O . PHE A 1 211 ? 1.511 9.181 -12.005 1.00 96.94 211 PHE A O 1
ATOM 1628 N N . SER A 1 212 ? 1.523 9.962 -9.903 1.00 96.88 212 SER A N 1
ATOM 1629 C CA . SER A 1 212 ? 2.968 10.115 -9.809 1.00 96.88 212 SER A CA 1
ATOM 1630 C C . SER A 1 212 ? 3.631 8.879 -9.231 1.00 96.88 212 SER A C 1
ATOM 1632 O O . SER A 1 212 ? 3.068 8.197 -8.379 1.00 96.88 212 SER A O 1
ATOM 1634 N N . HIS A 1 213 ? 4.860 8.625 -9.678 1.00 97.56 213 HIS A N 1
ATOM 1635 C CA . HIS A 1 213 ? 5.714 7.556 -9.179 1.00 97.56 213 HIS A CA 1
ATOM 1636 C C . HIS A 1 213 ? 6.979 8.127 -8.533 1.00 97.56 213 HIS A C 1
ATOM 1638 O O . HIS A 1 213 ? 7.685 8.934 -9.146 1.00 97.56 213 HIS A O 1
ATOM 1644 N N . TYR A 1 214 ? 7.289 7.646 -7.334 1.00 97.56 214 TYR A N 1
ATOM 1645 C CA . TYR A 1 214 ? 8.448 7.988 -6.518 1.00 97.56 214 TYR A CA 1
ATOM 1646 C C . TYR A 1 214 ? 9.223 6.732 -6.151 1.00 97.56 214 TYR A C 1
ATOM 1648 O O . TYR A 1 214 ? 8.648 5.649 -6.068 1.00 97.56 214 TYR A O 1
ATOM 1656 N N . TRP A 1 215 ? 10.517 6.882 -5.890 1.00 94.12 215 TRP A N 1
ATOM 1657 C CA . TRP A 1 215 ? 11.361 5.756 -5.518 1.00 94.12 215 TRP A CA 1
ATOM 1658 C C . TRP A 1 215 ? 12.459 6.146 -4.536 1.00 94.12 215 TRP A C 1
ATOM 1660 O O . TRP A 1 215 ? 13.021 7.238 -4.612 1.00 94.12 215 TRP A O 1
ATOM 1670 N N . LEU A 1 216 ? 12.785 5.246 -3.619 1.00 90.25 216 LEU A N 1
ATOM 1671 C CA . LEU A 1 216 ? 13.871 5.403 -2.662 1.00 90.25 216 LEU A CA 1
ATOM 1672 C C . LEU A 1 216 ? 14.897 4.295 -2.884 1.00 90.25 216 LEU A C 1
ATOM 1674 O O . LEU A 1 216 ? 14.593 3.118 -2.688 1.00 90.25 216 LEU A O 1
ATOM 1678 N N . ASP A 1 217 ? 16.111 4.694 -3.267 1.00 82.94 217 ASP A N 1
ATOM 1679 C CA . ASP A 1 217 ? 17.259 3.795 -3.367 1.00 82.94 217 ASP A CA 1
ATOM 1680 C C . ASP A 1 217 ? 17.676 3.325 -1.971 1.00 82.94 217 ASP A C 1
ATOM 1682 O O . ASP A 1 217 ? 18.218 4.112 -1.188 1.00 82.94 217 ASP A O 1
ATOM 1686 N N . THR A 1 218 ? 17.467 2.045 -1.655 1.00 76.94 218 THR A N 1
ATOM 1687 C CA . THR A 1 218 ? 17.819 1.509 -0.331 1.00 76.94 218 THR A CA 1
ATOM 1688 C C . THR A 1 218 ? 19.271 1.048 -0.239 1.00 76.94 218 THR A C 1
ATOM 1690 O O . THR A 1 218 ? 19.664 0.500 0.789 1.00 76.94 218 THR A O 1
ATOM 1693 N N . SER A 1 219 ? 20.087 1.229 -1.282 1.00 74.06 219 SER A N 1
ATOM 1694 C CA . SER A 1 219 ? 21.489 0.794 -1.273 1.00 74.06 219 SER A CA 1
ATOM 1695 C C . SER A 1 219 ? 22.374 1.616 -0.334 1.00 74.06 219 SER A C 1
ATOM 1697 O O . SER A 1 219 ? 23.395 1.108 0.133 1.00 74.06 219 SER A O 1
ATOM 1699 N N . VAL A 1 220 ? 21.978 2.853 -0.013 1.00 71.38 220 VAL A N 1
ATOM 1700 C CA . VAL A 1 220 ? 22.689 3.727 0.927 1.00 71.38 220 VAL A CA 1
ATOM 1701 C C . VAL A 1 220 ? 21.709 4.276 1.972 1.00 71.38 220 VAL A C 1
ATOM 1703 O O . VAL A 1 220 ? 20.704 4.894 1.609 1.00 71.38 220 VAL A O 1
ATOM 1706 N N . PRO A 1 221 ? 21.980 4.083 3.279 1.00 69.94 221 PRO A N 1
ATOM 1707 C CA . PRO A 1 221 ? 21.178 4.684 4.336 1.00 69.94 221 PRO A CA 1
ATOM 1708 C C . PRO A 1 221 ? 21.130 6.209 4.221 1.00 69.94 221 PRO A C 1
ATOM 1710 O O . PRO A 1 221 ? 22.156 6.856 4.023 1.00 69.94 221 PRO A O 1
ATOM 1713 N N . GLY A 1 222 ? 19.940 6.782 4.395 1.00 73.88 222 GLY A N 1
ATOM 1714 C CA . GLY A 1 222 ? 19.737 8.232 4.358 1.00 73.88 222 GLY A CA 1
ATOM 1715 C C . GLY A 1 222 ? 19.558 8.822 2.959 1.00 73.88 222 GLY A C 1
ATOM 1716 O O . GLY A 1 222 ? 19.400 10.037 2.849 1.00 73.88 222 GLY A O 1
ATOM 1717 N N . ASN A 1 223 ? 19.540 7.999 1.904 1.00 81.56 223 ASN A N 1
ATOM 1718 C CA . ASN A 1 223 ? 19.122 8.470 0.587 1.00 81.56 223 ASN A CA 1
ATOM 1719 C C . ASN A 1 223 ? 17.734 9.136 0.665 1.00 81.56 223 ASN A C 1
ATOM 1721 O O . ASN A 1 223 ? 16.856 8.645 1.381 1.00 81.56 223 ASN A O 1
ATOM 1725 N N . PRO A 1 224 ? 17.514 10.249 -0.054 1.00 89.88 224 PRO A N 1
ATOM 1726 C CA . PRO A 1 224 ? 16.195 10.850 -0.154 1.00 89.88 224 PRO A CA 1
ATOM 1727 C C . PRO A 1 224 ? 15.311 10.066 -1.132 1.00 89.88 224 PRO A C 1
ATOM 1729 O O . PRO A 1 224 ? 15.795 9.342 -2.007 1.00 89.88 224 PRO A O 1
ATOM 1732 N N . TRP A 1 225 ? 13.998 10.265 -1.020 1.00 94.88 225 TRP A N 1
ATOM 1733 C CA . TRP A 1 225 ? 13.071 9.877 -2.079 1.00 94.88 225 TRP A CA 1
ATOM 1734 C C . TRP A 1 225 ? 13.363 10.665 -3.357 1.00 94.88 225 TRP A C 1
ATOM 1736 O O . TRP A 1 225 ? 13.642 11.862 -3.324 1.00 94.88 225 TRP A O 1
ATOM 1746 N N . ASN A 1 226 ? 13.259 9.983 -4.489 1.00 94.88 226 ASN A N 1
ATOM 1747 C CA . ASN A 1 226 ? 13.417 10.529 -5.826 1.00 94.88 226 ASN A CA 1
ATOM 1748 C C . ASN A 1 226 ? 12.062 10.552 -6.533 1.00 94.88 226 ASN A C 1
ATOM 1750 O O . ASN A 1 226 ? 11.231 9.663 -6.338 1.00 94.88 226 ASN A O 1
ATOM 1754 N N . GLY A 1 227 ? 11.873 11.525 -7.418 1.00 94.12 227 GLY A N 1
ATOM 1755 C CA . GLY A 1 227 ? 10.652 11.692 -8.200 1.00 94.12 227 GLY A CA 1
ATOM 1756 C C . GLY A 1 227 ? 9.998 13.066 -8.001 1.00 94.12 227 GLY A C 1
ATOM 1757 O O . GLY A 1 227 ? 10.596 13.936 -7.365 1.00 94.12 227 GLY A O 1
ATOM 1758 N N . PRO A 1 228 ? 8.792 13.274 -8.559 1.00 95.19 228 PRO A N 1
ATOM 1759 C CA . PRO A 1 228 ? 8.039 12.297 -9.347 1.00 95.19 228 PRO A CA 1
ATOM 1760 C C . PRO A 1 228 ? 8.744 11.991 -10.680 1.00 95.19 228 PRO A C 1
ATOM 1762 O O . PRO A 1 228 ? 9.421 12.847 -11.252 1.00 95.19 228 PRO A O 1
ATOM 1765 N N . THR A 1 229 ? 8.636 10.761 -11.188 1.00 93.94 229 THR A N 1
ATOM 1766 C CA . THR A 1 229 ? 9.220 10.426 -12.500 1.00 93.94 229 THR A CA 1
ATOM 1767 C C . THR A 1 229 ? 8.557 11.233 -13.613 1.00 93.94 229 THR A C 1
ATOM 1769 O O . THR A 1 229 ? 7.345 11.434 -13.593 1.00 93.94 229 THR A O 1
ATOM 1772 N N . THR A 1 230 ? 9.345 11.652 -14.605 1.00 91.88 230 THR A N 1
ATOM 1773 C CA . THR A 1 230 ? 8.862 12.382 -15.785 1.00 91.88 230 THR A CA 1
ATOM 1774 C C . THR A 1 230 ? 9.072 11.527 -17.042 1.00 91.88 230 THR A C 1
ATOM 1776 O O . THR A 1 230 ? 10.198 11.075 -17.261 1.00 91.88 230 THR A O 1
ATOM 1779 N N . PRO A 1 231 ? 8.034 11.314 -17.878 1.00 92.62 231 PRO A N 1
ATOM 1780 C CA . PRO A 1 231 ? 6.647 11.769 -17.700 1.00 92.62 231 PRO A CA 1
ATOM 1781 C C . PRO A 1 231 ? 5.922 11.066 -16.535 1.00 92.62 231 PRO A C 1
ATOM 1783 O O . PRO A 1 231 ? 6.326 9.981 -16.109 1.00 92.62 231 PRO A O 1
ATOM 1786 N N . THR A 1 232 ? 4.858 11.705 -16.027 1.00 94.56 232 THR A N 1
ATOM 1787 C CA . THR A 1 232 ? 3.928 11.094 -15.056 1.00 94.56 232 THR A CA 1
ATOM 1788 C C . THR A 1 232 ? 3.245 9.864 -15.668 1.00 94.56 232 THR A C 1
ATOM 1790 O O . THR A 1 232 ? 3.234 9.723 -16.892 1.00 94.56 232 THR A O 1
ATOM 1793 N N . ILE A 1 233 ? 2.674 8.974 -14.847 1.00 97.31 233 ILE A N 1
ATOM 1794 C CA . ILE A 1 233 ? 1.989 7.767 -15.351 1.00 97.31 233 ILE A CA 1
ATOM 1795 C C . ILE A 1 233 ? 0.782 8.183 -16.195 1.00 97.31 233 ILE A C 1
ATOM 1797 O O . ILE A 1 233 ? 0.589 7.695 -17.304 1.00 97.31 233 ILE A O 1
ATOM 1801 N N . THR A 1 234 ? -0.009 9.114 -15.664 1.00 97.25 234 THR A N 1
ATOM 1802 C CA . THR A 1 234 ? -1.172 9.714 -16.322 1.00 97.25 234 THR A CA 1
ATOM 1803 C C . THR A 1 234 ? -1.542 11.030 -15.637 1.00 97.25 234 THR A C 1
ATOM 1805 O O . THR A 1 234 ? -1.236 11.227 -14.464 1.00 97.25 234 THR A O 1
ATOM 1808 N N . GLY A 1 235 ? -2.201 11.931 -16.365 1.00 95.81 235 GLY A N 1
ATOM 1809 C CA . GLY A 1 235 ? -2.811 13.147 -15.816 1.00 95.81 235 GLY A CA 1
ATOM 1810 C C . GLY A 1 235 ? -4.318 13.029 -15.576 1.00 95.81 235 GLY A C 1
ATOM 1811 O O . GLY A 1 235 ? -4.949 14.047 -15.309 1.00 95.81 235 GLY A O 1
ATOM 1812 N N . ASN A 1 236 ? -4.896 11.831 -15.733 1.00 96.06 236 ASN A N 1
ATOM 1813 C CA . ASN A 1 236 ? -6.344 11.593 -15.731 1.00 96.06 236 ASN A CA 1
ATOM 1814 C C . ASN A 1 236 ? -6.850 10.845 -14.483 1.00 96.06 236 ASN A C 1
ATOM 1816 O O . ASN A 1 236 ? -7.991 10.383 -14.468 1.00 96.06 236 ASN A O 1
ATOM 1820 N N . ALA A 1 237 ? -6.029 10.703 -13.439 1.00 95.69 237 ALA A N 1
ATOM 1821 C CA . ALA A 1 237 ? -6.402 9.900 -12.279 1.00 95.69 237 ALA A CA 1
ATOM 1822 C C . ALA A 1 237 ? -7.552 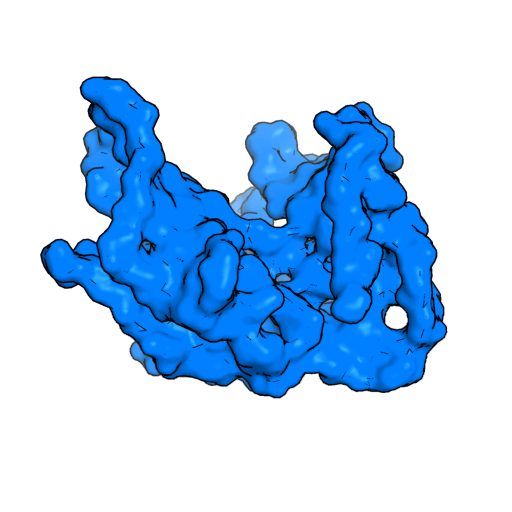10.533 -11.491 1.00 95.69 237 ALA A C 1
ATOM 1824 O O . ALA A 1 237 ? -7.518 11.716 -11.160 1.00 95.69 237 ALA A O 1
ATOM 1825 N N . THR A 1 238 ? -8.546 9.730 -11.135 1.00 95.31 238 THR A N 1
ATOM 1826 C CA . THR A 1 238 ? -9.697 10.135 -10.314 1.00 95.31 238 THR A CA 1
ATOM 1827 C C . THR A 1 238 ? -9.728 9.437 -8.957 1.00 95.31 238 THR A C 1
ATOM 1829 O O . THR A 1 238 ? -10.637 9.666 -8.166 1.00 95.31 238 THR A O 1
ATOM 1832 N N . GLY A 1 239 ? -8.728 8.606 -8.660 1.00 92.50 239 GLY A N 1
ATOM 1833 C CA . GLY A 1 239 ? -8.604 7.907 -7.389 1.00 92.50 239 GLY A CA 1
ATOM 1834 C C . GLY A 1 239 ? -7.253 7.206 -7.218 1.00 92.50 239 GLY A C 1
ATOM 1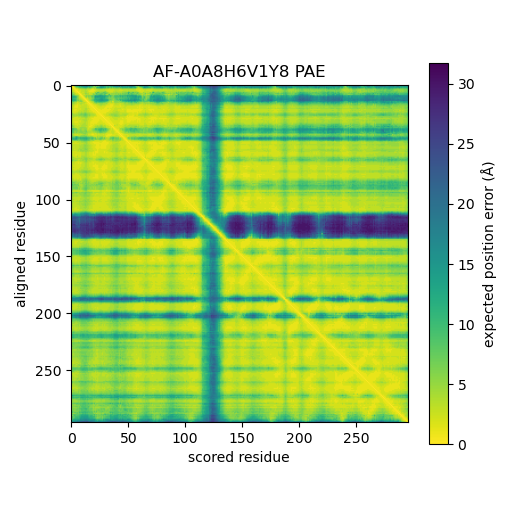835 O O . GLY A 1 239 ? -6.363 7.326 -8.065 1.00 92.50 239 GLY A O 1
ATOM 1836 N N . PRO A 1 240 ? -7.081 6.470 -6.107 1.00 92.69 240 PRO A N 1
ATOM 1837 C CA . PRO A 1 240 ? -5.905 5.642 -5.866 1.00 92.69 240 PRO A CA 1
ATOM 1838 C C . PRO A 1 240 ? -5.749 4.523 -6.902 1.00 92.69 240 PRO A C 1
ATOM 1840 O O . PRO A 1 240 ? -6.715 4.087 -7.525 1.00 92.69 240 PRO A O 1
ATOM 1843 N N . GLY A 1 241 ? -4.529 4.004 -7.024 1.00 93.50 241 GLY A N 1
ATOM 1844 C CA . GLY A 1 241 ? -4.203 2.882 -7.906 1.00 93.50 241 GLY A CA 1
ATOM 1845 C C . GLY A 1 241 ? -3.430 1.775 -7.196 1.00 93.50 241 GLY A C 1
ATOM 1846 O O . GLY A 1 241 ? -3.172 1.832 -5.988 1.00 93.50 241 GLY A O 1
ATOM 1847 N N . SER A 1 242 ? -3.063 0.750 -7.959 1.00 94.38 242 SER A N 1
ATOM 1848 C CA . SER A 1 242 ? -2.264 -0.385 -7.484 1.00 94.38 242 SER A CA 1
ATOM 1849 C C . SER A 1 242 ? -1.024 -0.563 -8.344 1.00 94.38 242 SER A C 1
ATOM 1851 O O . SER A 1 242 ? -1.102 -0.422 -9.559 1.00 94.38 242 SER A O 1
ATOM 1853 N N . LEU A 1 243 ? 0.100 -0.872 -7.698 1.00 94.62 243 LEU A N 1
ATOM 1854 C CA . LEU A 1 243 ? 1.404 -1.097 -8.317 1.00 94.62 243 LEU A CA 1
ATOM 1855 C C . LEU A 1 243 ? 1.881 -2.495 -7.945 1.00 94.62 243 LEU A C 1
ATOM 1857 O O . LEU A 1 243 ? 1.793 -2.882 -6.778 1.00 94.62 243 LEU A O 1
ATOM 1861 N N . ILE A 1 244 ? 2.426 -3.210 -8.921 1.00 92.50 244 ILE A N 1
ATOM 1862 C CA . ILE A 1 244 ? 3.191 -4.438 -8.709 1.00 92.50 244 ILE A CA 1
ATOM 1863 C C . ILE A 1 244 ? 4.462 -4.412 -9.556 1.00 92.50 244 ILE A C 1
ATOM 1865 O O . ILE A 1 244 ? 4.542 -3.703 -10.561 1.00 92.50 244 ILE A O 1
ATOM 1869 N N . GLN A 1 245 ? 5.430 -5.247 -9.186 1.00 92.62 245 GLN A N 1
ATOM 1870 C CA . GLN A 1 245 ? 6.462 -5.685 -10.114 1.00 92.62 245 GLN A CA 1
ATOM 1871 C C . GLN A 1 245 ? 6.072 -7.059 -10.666 1.00 92.62 245 GLN A C 1
ATOM 1873 O O . GLN A 1 245 ? 5.894 -8.012 -9.905 1.00 92.62 245 GLN A O 1
ATOM 1878 N N . SER A 1 246 ? 5.901 -7.161 -11.982 1.00 89.12 246 SER A N 1
ATOM 1879 C CA . SER A 1 246 ? 5.580 -8.421 -12.652 1.00 89.12 246 SER A CA 1
ATOM 1880 C C . SER A 1 246 ? 6.838 -9.260 -12.897 1.00 89.12 246 SER A C 1
ATOM 1882 O O . SER A 1 246 ? 7.958 -8.853 -12.600 1.00 89.12 246 SER A O 1
ATOM 1884 N N . ARG A 1 247 ? 6.661 -10.461 -13.461 1.00 86.00 247 ARG A N 1
ATOM 1885 C CA . ARG A 1 247 ? 7.767 -11.302 -13.955 1.00 86.00 247 ARG A CA 1
ATOM 1886 C C . ARG A 1 247 ? 8.068 -11.076 -15.443 1.00 86.00 247 ARG A C 1
ATOM 1888 O O . ARG A 1 247 ? 8.845 -11.828 -16.024 1.00 86.00 247 ARG A O 1
ATOM 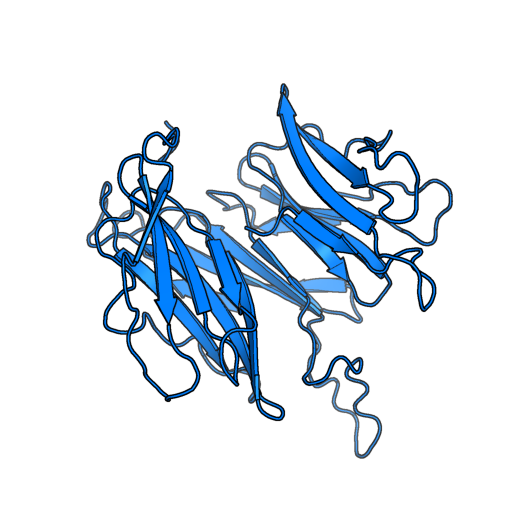1895 N N . PHE A 1 248 ? 7.434 -10.090 -16.080 1.00 86.31 248 PHE A N 1
ATOM 1896 C CA . PHE A 1 248 ? 7.682 -9.785 -17.486 1.00 86.31 248 PHE A CA 1
ATOM 1897 C C . PHE A 1 248 ? 8.985 -9.006 -17.625 1.00 86.31 248 PHE A C 1
ATOM 1899 O O . PHE A 1 248 ? 9.098 -7.900 -17.106 1.00 86.31 248 PHE A O 1
ATOM 1906 N N . GLY A 1 249 ? 9.950 -9.567 -18.353 1.00 87.31 249 GLY A N 1
ATOM 1907 C CA . GLY A 1 249 ? 11.278 -8.975 -18.485 1.00 87.31 249 GLY A CA 1
ATOM 1908 C C . GLY A 1 249 ? 12.233 -9.316 -17.345 1.00 87.31 249 GLY A C 1
ATOM 1909 O O . GLY A 1 249 ? 11.845 -9.904 -16.339 1.00 87.31 249 GLY A O 1
ATOM 1910 N N . THR A 1 250 ? 13.496 -8.917 -17.515 1.00 87.12 250 THR A N 1
ATOM 1911 C CA . THR A 1 250 ? 14.554 -9.119 -16.518 1.00 87.12 250 THR A CA 1
ATOM 1912 C C . THR A 1 250 ? 15.415 -7.853 -16.413 1.00 87.12 250 THR A C 1
ATOM 1914 O O . THR A 1 250 ? 16.178 -7.583 -17.342 1.00 87.12 250 THR A O 1
ATOM 1917 N N . PRO A 1 251 ? 15.320 -7.074 -15.317 1.00 87.06 251 PRO A N 1
ATOM 1918 C CA . PRO A 1 251 ? 14.372 -7.216 -14.205 1.00 87.06 251 PRO A CA 1
ATOM 1919 C C . PRO A 1 251 ? 12.908 -7.055 -14.641 1.00 87.06 251 PRO A C 1
ATOM 1921 O O . PRO A 1 251 ? 12.631 -6.464 -15.685 1.00 87.06 251 PRO A O 1
ATOM 1924 N N . GLY A 1 252 ? 11.982 -7.575 -13.833 1.00 89.81 252 GLY A N 1
ATOM 1925 C CA . GLY A 1 252 ? 10.550 -7.533 -14.124 1.00 89.81 252 GLY A CA 1
ATOM 1926 C C . GLY A 1 252 ? 9.995 -6.108 -14.217 1.00 89.81 252 GLY A C 1
ATOM 1927 O O . GLY A 1 252 ? 10.436 -5.232 -13.467 1.00 89.81 252 GLY A O 1
ATOM 1928 N N . ASN A 1 253 ? 9.041 -5.880 -15.121 1.00 93.19 253 ASN A N 1
ATOM 1929 C CA . ASN A 1 253 ? 8.371 -4.597 -15.347 1.00 93.19 253 ASN A CA 1
ATOM 1930 C C . ASN A 1 253 ? 7.573 -4.130 -14.122 1.00 93.19 253 ASN A C 1
ATOM 1932 O O . ASN A 1 253 ? 7.127 -4.937 -13.304 1.00 93.19 253 ASN A O 1
ATOM 1936 N N . PHE A 1 254 ? 7.326 -2.825 -14.034 1.00 95.56 254 PHE A N 1
ATOM 1937 C CA . PHE A 1 254 ? 6.269 -2.299 -13.172 1.00 95.56 254 PHE A CA 1
ATOM 1938 C C . PHE A 1 254 ? 4.946 -2.266 -13.914 1.00 95.56 254 PHE A C 1
ATOM 1940 O O . PHE A 1 254 ? 4.896 -1.831 -15.060 1.00 95.56 254 PHE A O 1
ATOM 1947 N N . GLU A 1 255 ? 3.888 -2.689 -13.233 1.00 97.12 255 GLU A N 1
ATOM 1948 C CA . GLU A 1 255 ? 2.517 -2.694 -13.736 1.00 97.12 255 GLU A CA 1
ATOM 1949 C C . GLU A 1 255 ? 1.656 -1.855 -12.802 1.00 97.12 255 GLU A C 1
ATOM 1951 O O . GLU A 1 255 ? 1.711 -2.026 -11.579 1.00 97.12 255 GLU A O 1
ATOM 1956 N N . VAL A 1 256 ? 0.857 -0.961 -13.371 1.00 97.69 256 VAL A N 1
ATOM 1957 C CA . VAL A 1 256 ? -0.008 -0.059 -12.618 1.00 97.69 256 VAL A CA 1
ATOM 1958 C C . VAL A 1 256 ? -1.420 -0.109 -13.167 1.00 97.69 256 VAL A C 1
ATOM 1960 O O . VAL A 1 256 ? -1.630 0.049 -14.364 1.00 97.69 256 VAL A O 1
ATOM 1963 N N . VAL A 1 257 ? -2.396 -0.255 -12.276 1.00 97.38 257 VAL A N 1
ATOM 1964 C CA . VAL A 1 257 ? -3.805 0.005 -12.587 1.00 97.38 257 VAL A CA 1
ATOM 1965 C C . VAL A 1 257 ? -4.218 1.304 -11.907 1.00 97.38 257 VAL A C 1
ATOM 1967 O O . VAL A 1 257 ? -4.043 1.445 -10.692 1.00 97.38 257 VAL A O 1
ATOM 1970 N N . VAL A 1 258 ? -4.767 2.236 -12.685 1.00 96.19 258 VAL A N 1
ATOM 1971 C CA . 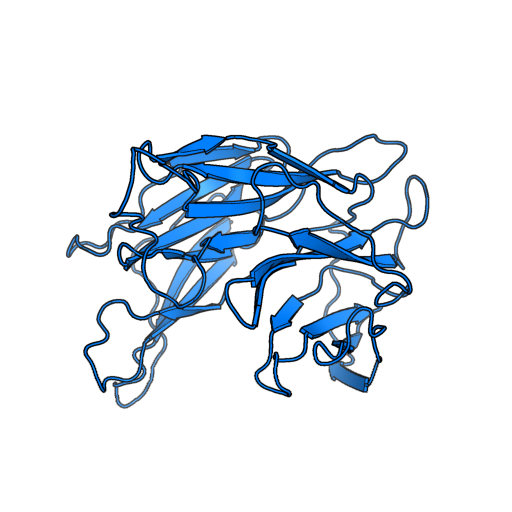VAL A 1 258 ? -5.227 3.559 -12.239 1.00 96.19 258 VAL A CA 1
ATOM 1972 C C . VAL A 1 258 ? -6.722 3.694 -12.505 1.00 96.19 258 VAL A C 1
ATOM 1974 O O . VAL A 1 258 ? -7.199 3.278 -13.558 1.00 96.19 258 VAL A O 1
ATOM 1977 N N . LEU A 1 259 ? -7.455 4.283 -11.560 1.00 95.56 259 LEU A N 1
ATOM 1978 C CA . LEU A 1 259 ? -8.835 4.704 -11.780 1.00 95.56 259 LEU A CA 1
ATOM 1979 C C . LEU A 1 259 ? -8.851 6.055 -12.511 1.00 95.56 259 LEU A C 1
ATOM 1981 O O . LEU A 1 259 ? -8.310 7.035 -11.998 1.00 95.56 259 LEU A O 1
ATOM 1985 N N . GLU A 1 260 ? -9.464 6.099 -13.691 1.00 96.38 260 GLU A N 1
ATOM 1986 C CA . GLU A 1 260 ? -9.617 7.285 -14.539 1.00 96.38 260 GLU A CA 1
ATOM 1987 C C . GLU A 1 260 ? -11.086 7.452 -14.947 1.00 96.38 260 GLU A C 1
ATOM 1989 O O . GLU A 1 260 ? -11.619 6.724 -15.789 1.00 96.38 260 GLU A O 1
ATOM 1994 N N . GLY A 1 261 ? -11.777 8.396 -14.312 1.00 94.56 261 GLY A N 1
ATOM 1995 C CA . GLY A 1 261 ? -13.235 8.467 -14.362 1.00 94.56 261 GLY A CA 1
ATOM 1996 C C . GLY A 1 261 ? -13.826 7.251 -13.654 1.00 94.56 261 GLY A C 1
ATOM 1997 O O . GLY A 1 261 ? -13.635 7.091 -12.446 1.00 94.56 261 GLY A O 1
ATOM 1998 N N . ASN A 1 262 ? -14.486 6.390 -14.430 1.00 94.44 262 ASN A N 1
ATOM 1999 C CA . ASN A 1 262 ? -15.017 5.097 -13.987 1.00 94.44 262 ASN A CA 1
ATOM 2000 C C . ASN A 1 262 ? -14.282 3.922 -14.660 1.00 94.44 262 ASN A C 1
ATOM 2002 O O . ASN A 1 262 ? -14.729 2.781 -14.588 1.00 94.44 262 ASN A O 1
ATOM 2006 N N . ASN A 1 263 ? -13.154 4.188 -15.323 1.00 96.12 263 ASN A N 1
ATOM 2007 C CA . ASN A 1 263 ? -12.357 3.164 -15.982 1.00 96.12 263 ASN A CA 1
ATOM 2008 C C . ASN A 1 263 ? -11.176 2.768 -15.098 1.00 96.12 263 ASN A C 1
ATOM 2010 O O . ASN A 1 263 ? -10.456 3.629 -14.598 1.00 96.12 263 ASN A O 1
ATOM 2014 N N . LEU A 1 264 ? -10.923 1.472 -14.953 1.00 96.69 264 LEU A N 1
ATOM 2015 C CA . LEU A 1 264 ? -9.637 0.975 -14.477 1.00 96.69 264 LEU A CA 1
ATOM 2016 C C . LEU A 1 264 ? -8.732 0.767 -15.689 1.00 96.69 264 LEU A C 1
ATOM 2018 O O . LEU A 1 264 ? -8.984 -0.110 -16.515 1.00 96.69 264 LEU A O 1
ATOM 2022 N N . ASN A 1 265 ? -7.681 1.572 -15.794 1.00 98.19 265 ASN A N 1
ATOM 2023 C CA . ASN A 1 265 ? -6.751 1.566 -16.917 1.00 98.19 265 ASN A CA 1
ATOM 2024 C C . ASN A 1 265 ? -5.384 1.024 -16.495 1.00 98.19 265 ASN A C 1
ATOM 2026 O O . ASN A 1 265 ? -4.858 1.379 -15.439 1.00 98.19 265 ASN A O 1
ATOM 2030 N N . HIS A 1 266 ? -4.808 0.151 -17.321 1.00 98.25 266 HIS A N 1
ATOM 2031 C CA . HIS A 1 266 ? -3.518 -0.498 -17.084 1.00 98.25 266 HIS A CA 1
ATOM 2032 C C . HIS A 1 266 ? -2.395 0.218 -17.840 1.00 98.25 266 HIS A C 1
ATOM 2034 O O . HIS A 1 266 ? -2.497 0.480 -19.039 1.00 98.25 266 HIS A O 1
ATOM 2040 N N . TYR A 1 267 ? -1.313 0.505 -17.125 1.00 98.56 267 TYR A N 1
ATOM 2041 C CA . TYR A 1 267 ? -0.059 1.077 -17.599 1.00 98.56 267 TYR A CA 1
ATOM 2042 C C . TYR A 1 267 ? 1.094 0.173 -17.176 1.00 98.56 267 TYR A C 1
ATOM 2044 O O . TYR A 1 267 ? 1.015 -0.502 -16.148 1.00 98.56 267 TYR A O 1
ATOM 2052 N N . TYR A 1 268 ? 2.202 0.218 -17.904 1.00 97.31 268 TYR A N 1
ATOM 2053 C CA . TYR A 1 268 ? 3.415 -0.483 -17.499 1.00 97.31 268 TYR A CA 1
ATOM 2054 C C . TYR A 1 268 ? 4.670 0.350 -17.736 1.00 97.31 268 TYR A C 1
ATOM 2056 O O . TYR A 1 268 ? 4.685 1.275 -18.550 1.00 97.31 268 TYR A O 1
ATOM 2064 N N . ARG A 1 269 ? 5.751 0.011 -17.036 1.00 96.19 269 ARG A N 1
ATOM 2065 C CA . ARG A 1 269 ? 7.092 0.551 -17.273 1.00 96.19 269 ARG A CA 1
ATOM 2066 C C . ARG A 1 269 ? 8.094 -0.585 -17.361 1.00 96.19 269 ARG A C 1
ATOM 2068 O O . ARG A 1 269 ? 8.221 -1.392 -16.440 1.00 96.19 269 ARG A O 1
ATOM 2075 N N . SER A 1 270 ? 8.836 -0.611 -18.462 1.00 94.44 270 SER A N 1
ATOM 2076 C CA . SER A 1 270 ? 9.969 -1.517 -18.637 1.00 94.44 270 SER A CA 1
ATOM 2077 C C . SER A 1 270 ? 11.088 -1.163 -17.653 1.00 94.44 270 SER A C 1
ATOM 2079 O O . SER A 1 270 ? 11.499 -0.010 -17.575 1.00 94.44 270 SER A O 1
ATOM 2081 N N . ASN A 1 271 ? 11.604 -2.145 -16.917 1.00 91.25 271 ASN A N 1
ATOM 2082 C CA . ASN A 1 271 ? 12.750 -1.966 -16.014 1.00 91.25 271 ASN A CA 1
ATOM 2083 C C . ASN A 1 271 ? 14.077 -2.470 -16.614 1.00 91.25 271 ASN A C 1
ATOM 2085 O O . ASN A 1 271 ? 15.127 -2.393 -15.985 1.00 91.25 271 ASN A O 1
ATOM 2089 N N . GLN A 1 272 ? 14.046 -2.947 -17.855 1.00 89.06 272 GLN A N 1
ATOM 2090 C CA . GLN A 1 272 ? 15.189 -3.447 -18.617 1.00 89.06 272 GLN A CA 1
ATOM 2091 C C . GLN A 1 272 ? 16.084 -2.305 -19.123 1.00 89.06 272 GLN A C 1
ATOM 2093 O O . GLN A 1 272 ? 17.233 -2.532 -19.492 1.00 89.06 272 GLN A O 1
ATOM 2098 N N . LYS A 1 273 ? 15.569 -1.069 -19.146 1.00 85.38 273 LYS A N 1
ATOM 2099 C CA . LYS A 1 273 ? 16.318 0.139 -19.495 1.00 85.38 273 LYS A CA 1
ATOM 2100 C C . LYS A 1 273 ? 16.153 1.177 -18.393 1.00 85.38 273 LYS A C 1
ATOM 2102 O O . LYS A 1 273 ? 15.034 1.541 -18.036 1.00 85.38 273 LYS A O 1
ATOM 2107 N N . GLN A 1 274 ? 17.274 1.696 -17.897 1.00 83.56 274 GLN A N 1
ATOM 2108 C CA . GLN A 1 274 ? 17.256 2.791 -16.934 1.00 83.56 274 GLN A CA 1
ATOM 2109 C C . GLN A 1 274 ? 16.525 4.005 -17.525 1.00 83.56 274 GLN A C 1
ATOM 2111 O O . GLN A 1 274 ? 16.805 4.423 -18.649 1.00 83.56 274 GLN A O 1
ATOM 2116 N N . GLY A 1 275 ? 15.585 4.561 -16.760 1.00 84.19 275 GLY A N 1
ATOM 2117 C CA . GLY A 1 275 ? 14.826 5.745 -17.164 1.00 84.19 275 GLY A CA 1
ATOM 2118 C C . GLY A 1 275 ? 13.802 5.504 -18.277 1.00 84.19 275 GLY A C 1
ATOM 2119 O O . GLY A 1 275 ? 13.404 6.463 -18.933 1.00 84.19 275 GLY A O 1
ATOM 2120 N N . ALA A 1 276 ? 13.378 4.259 -18.527 1.00 91.69 276 ALA A N 1
ATOM 2121 C CA . ALA A 1 276 ? 12.274 4.009 -19.451 1.00 91.69 276 ALA A CA 1
ATOM 2122 C C . ALA A 1 276 ? 10.999 4.753 -18.994 1.00 91.69 276 ALA A C 1
ATOM 2124 O O . ALA A 1 276 ? 10.687 4.743 -17.800 1.00 91.69 276 ALA A O 1
ATOM 2125 N N . PRO A 1 277 ? 10.254 5.393 -19.914 1.00 95.62 277 PRO A N 1
ATOM 2126 C CA . PRO A 1 277 ? 9.005 6.060 -19.573 1.00 95.62 277 PRO A CA 1
ATOM 2127 C C . PRO A 1 277 ? 7.888 5.044 -19.305 1.00 95.62 277 PRO A C 1
ATOM 2129 O O . PRO A 1 277 ? 7.953 3.885 -19.727 1.00 95.62 277 PRO A O 1
ATOM 2132 N N . TRP A 1 278 ? 6.834 5.502 -18.635 1.00 97.44 278 TRP A N 1
ATOM 2133 C CA . TRP A 1 278 ? 5.576 4.767 -18.545 1.00 97.44 278 TRP A CA 1
ATOM 2134 C C . TRP A 1 278 ? 4.924 4.636 -19.926 1.00 97.44 278 TRP A C 1
ATOM 2136 O O . TRP A 1 278 ? 4.987 5.552 -20.744 1.00 97.44 278 TRP A O 1
ATOM 2146 N N . THR A 1 279 ? 4.309 3.486 -20.185 1.00 97.38 279 THR A N 1
ATOM 2147 C CA . THR A 1 279 ? 3.574 3.166 -21.412 1.00 97.38 279 THR A CA 1
ATOM 2148 C C . THR A 1 279 ? 2.127 2.852 -21.056 1.00 97.38 279 THR A C 1
ATOM 2150 O O . THR A 1 279 ? 1.867 1.991 -20.214 1.00 97.38 279 THR A O 1
ATOM 2153 N N . GLY A 1 280 ? 1.183 3.535 -21.701 1.00 96.25 280 GLY A N 1
ATOM 2154 C CA . GLY A 1 280 ? -0.243 3.264 -21.555 1.00 96.25 280 GLY A CA 1
ATOM 2155 C C . GLY A 1 280 ? -1.141 4.485 -21.797 1.00 96.25 280 GLY A C 1
ATOM 2156 O O . GLY A 1 280 ? -0.633 5.548 -22.161 1.00 96.25 280 GLY A O 1
ATOM 2157 N N . PRO A 1 281 ? -2.464 4.329 -21.599 1.00 97.00 281 PRO A N 1
ATOM 2158 C CA . PRO A 1 281 ? -3.110 3.096 -21.138 1.00 97.00 281 PRO A CA 1
ATOM 2159 C C . PRO A 1 281 ? -3.040 2.003 -22.215 1.00 97.00 281 PRO A C 1
ATOM 2161 O O . PRO A 1 281 ? -3.311 2.265 -23.384 1.00 97.00 281 PRO A O 1
ATOM 2164 N N . ILE A 1 282 ? -2.636 0.785 -21.844 1.00 97.25 282 ILE A N 1
ATOM 2165 C CA . ILE A 1 282 ? -2.551 -0.360 -22.773 1.00 97.25 282 ILE A CA 1
ATOM 2166 C C . ILE A 1 282 ? -3.807 -1.234 -22.765 1.00 97.25 282 ILE A C 1
ATOM 2168 O O . ILE A 1 282 ? -4.015 -2.016 -23.690 1.00 97.25 282 ILE A O 1
ATOM 2172 N N . ALA A 1 283 ? -4.641 -1.095 -21.735 1.00 96.62 283 ALA A N 1
ATOM 2173 C CA . ALA A 1 283 ? -5.938 -1.744 -21.626 1.00 96.62 283 ALA A CA 1
ATOM 2174 C C . ALA A 1 283 ? -6.837 -0.989 -20.639 1.00 96.62 283 ALA A C 1
ATOM 2176 O O . ALA A 1 283 ? -6.353 -0.448 -19.643 1.00 96.62 283 ALA A O 1
ATOM 2177 N N . THR A 1 284 ? -8.147 -1.032 -20.880 1.00 97.56 284 THR A N 1
ATOM 2178 C CA . THR A 1 284 ? -9.178 -0.735 -19.878 1.00 97.56 284 THR A CA 1
ATOM 2179 C C . THR A 1 284 ? -9.701 -2.066 -19.352 1.00 97.56 284 THR A C 1
ATOM 2181 O O . THR A 1 284 ? -10.321 -2.822 -20.095 1.00 97.56 284 THR A O 1
ATOM 2184 N N . ILE A 1 285 ? -9.407 -2.386 -18.092 1.00 94.62 285 ILE A N 1
ATOM 2185 C CA . ILE A 1 285 ? -9.743 -3.687 -17.487 1.00 94.62 285 ILE A CA 1
ATOM 2186 C C . ILE A 1 285 ? -11.177 -3.735 -16.939 1.00 94.62 285 ILE A C 1
ATOM 2188 O O . ILE A 1 285 ? -11.734 -4.813 -16.764 1.00 94.62 285 ILE A O 1
ATOM 2192 N N . CYS A 1 286 ? -11.767 -2.574 -16.658 1.00 94.38 286 CYS A N 1
ATOM 2193 C CA . CYS A 1 286 ? -13.154 -2.387 -16.232 1.00 94.38 286 CYS A CA 1
ATOM 2194 C C . CYS A 1 286 ? -13.571 -0.973 -16.643 1.00 94.38 286 CYS A C 1
ATOM 2196 O O . CYS A 1 286 ? -12.783 -0.046 -16.458 1.00 94.38 286 CYS A O 1
ATOM 2198 N N . SER A 1 287 ? -14.759 -0.817 -17.229 1.00 94.31 287 SER A N 1
ATOM 2199 C CA . SER A 1 287 ? -15.248 0.464 -17.771 1.00 94.31 287 SER A CA 1
ATOM 2200 C C . SER A 1 287 ? -16.379 1.102 -16.955 1.00 94.31 287 SER A C 1
ATOM 2202 O O . SER A 1 287 ? -16.973 2.099 -17.359 1.00 94.31 287 SER A O 1
ATOM 2204 N N . ASP A 1 288 ? -16.730 0.477 -15.838 1.00 93.06 288 ASP A N 1
ATOM 2205 C CA . ASP A 1 288 ? -17.883 0.783 -14.996 1.00 93.06 288 ASP A CA 1
ATOM 2206 C C . ASP A 1 288 ? -17.538 0.670 -13.502 1.00 93.06 288 ASP A C 1
ATOM 2208 O O . ASP A 1 288 ? -18.393 0.391 -12.661 1.00 93.06 288 ASP A O 1
ATOM 2212 N N . ALA A 1 289 ? -16.272 0.911 -13.154 1.00 91.00 289 ALA A N 1
ATOM 2213 C CA . ALA A 1 289 ? -15.819 0.906 -11.776 1.00 91.00 289 ALA A CA 1
ATOM 2214 C C . ALA A 1 289 ? -16.567 1.977 -10.976 1.00 91.00 289 ALA A C 1
ATOM 2216 O O . ALA A 1 289 ? -16.624 3.150 -11.356 1.00 91.00 289 ALA A O 1
ATOM 2217 N N . VAL A 1 290 ? -17.116 1.572 -9.832 1.00 87.19 290 VAL A N 1
ATOM 2218 C CA . VAL A 1 290 ? -17.752 2.495 -8.894 1.00 87.19 290 VAL A CA 1
ATOM 2219 C C . VAL A 1 290 ? -16.673 3.404 -8.310 1.00 87.19 290 VAL A C 1
ATOM 2221 O O . VAL A 1 290 ? -15.833 2.963 -7.524 1.00 87.19 290 VAL A O 1
ATOM 2224 N N . ASN A 1 291 ? -16.692 4.677 -8.702 1.00 84.44 291 ASN A N 1
ATOM 2225 C CA . ASN A 1 291 ? -15.774 5.679 -8.185 1.00 84.44 291 ASN A CA 1
ATOM 2226 C C . ASN A 1 291 ? -16.421 6.462 -7.037 1.00 84.44 291 ASN A C 1
ATOM 2228 O O . ASN A 1 291 ? -17.322 7.269 -7.250 1.00 84.44 291 ASN A O 1
ATOM 2232 N N . THR A 1 292 ? -15.939 6.227 -5.819 1.00 84.38 292 THR A N 1
ATOM 2233 C CA . THR A 1 292 ? -16.351 6.954 -4.608 1.00 84.38 292 THR A CA 1
ATOM 2234 C C . THR A 1 292 ? -15.270 7.923 -4.113 1.00 84.38 292 THR A C 1
ATOM 2236 O O . THR A 1 292 ? -15.260 8.260 -2.931 1.00 84.38 292 THR A O 1
ATOM 2239 N N . TRP A 1 293 ? -14.310 8.304 -4.967 1.00 82.81 293 TRP A N 1
ATOM 2240 C CA . TRP A 1 293 ? -13.217 9.220 -4.629 1.00 82.81 293 TRP A CA 1
ATOM 2241 C C . TRP A 1 293 ? -13.405 10.614 -5.261 1.00 82.81 293 TRP A C 1
ATOM 2243 O O . TRP A 1 293 ? -13.786 10.703 -6.429 1.00 82.81 293 TRP A O 1
ATOM 2253 N N . PRO A 1 294 ? -13.061 11.699 -4.535 1.00 76.75 294 PRO A N 1
ATOM 2254 C CA . PRO A 1 294 ? -12.788 11.712 -3.095 1.00 76.75 294 PRO A CA 1
ATOM 2255 C C . PRO A 1 294 ? -14.063 11.369 -2.291 1.00 76.75 294 PRO A C 1
ATOM 2257 O O . PRO A 1 294 ? -15.158 11.699 -2.746 1.00 76.75 294 PRO A O 1
ATOM 2260 N N . PRO A 1 295 ? -13.957 10.686 -1.134 1.00 70.19 295 PRO A N 1
ATOM 2261 C CA . PRO A 1 295 ? -15.114 10.442 -0.280 1.00 70.19 295 PRO A CA 1
ATOM 2262 C C . PRO A 1 295 ? -15.726 11.782 0.147 1.00 70.19 295 PRO A C 1
ATOM 2264 O O . PRO A 1 295 ? -14.993 12.717 0.472 1.00 70.19 295 PRO A O 1
ATOM 2267 N N . THR A 1 296 ? -17.057 11.867 0.095 1.00 53.97 296 THR A N 1
ATOM 2268 C CA . THR A 1 296 ? -17.841 13.020 0.570 1.00 53.97 296 THR A CA 1
ATOM 2269 C C . THR A 1 296 ? -17.773 13.173 2.077 1.00 53.97 296 THR A C 1
ATOM 2271 O O . THR A 1 296 ? -17.857 12.118 2.749 1.00 53.97 296 THR A O 1
#

Secondary structure (DSSP, 8-state):
---EEEE-TT--TTSPPEEEEEEEEGGGEEEEEEE-TTSSS--EEE-SS-SBS--SS--EEEE-TTS-EEEEEEETTEEEEEEE-SSSTT--EEEEEEEEES-BSSPPEEEE-PPTTSS-----SSS------EEEEEEEEE---TTS-EEEEEEEEETTT--EEEEEEEEEEEE-S--EEEEEE-STT-EEEEEEEEE-SSTTPPSSEEEEEEEEETTSTTPPPB---SS-SEEEE-S--EEEE-SSTTTTPEEEEEEETTEEEEEEE-SSSTTPPEEEEEEEEESS-----S--

Nearest PDB structures (foldseek):
  6xn0-assembly1_A  TM=3.647E-01  e=1.037E-01  Xanthomonas citri pv. citri str. 306
  6xn2-assembly1_A  TM=3.267E-01  e=3.980E-02  Xanthomonas citri pv. citri str. 306
  5glm-assembly1_A  TM=3.555E-01  e=3.005E-01  uncultured bacterium
  6en4-assembly1_A  TM=4.100E-01  e=6.001E-01  Homo sapiens
  4mvl-assembly2_B  TM=2.770E-01  e=7.314E+00  Homo sapiens